Protein AF-A0A661PH24-F1 (afdb_monomer)

Radius of gyration: 21.45 Å; Cα contacts (8 Å, |Δi|>4): 476; chains: 1; bounding box: 57×46×60 Å

Secondary structure (DSSP, 8-state):
-EEEEEE---HHHHHHHHHHHHHHH-SS-GGGEEEEEEEEEEEGGGTEEEEEEEEEEHHHHHHHHHHHHHTT------B-HHHHHHHHHHHHSPPPSS-EEEEEE-SS-EEEEEE-TT----EEEEEE--HHHHHHHHHHHH---HHHHHHHHHHTT--TT--STT--S----SS--HHHHHHHHHHHHHHHHHHHHHHHHHHHHHSSPP-EEEEESGGGG-HHHHHHHHHHTTT-EEEPP----TT--PPTT--HHHHHHHHHHHHHHHHHHS--SSBP--TTS----HHHHHHHHH--

Structure (mmCIF, N/CA/C/O backbone):
data_AF-A0A661PH24-F1
#
_entry.id   AF-A0A661PH24-F1
#
loop_
_atom_site.group_PDB
_atom_site.id
_atom_site.type_symbol
_atom_site.label_atom_id
_atom_site.label_alt_id
_atom_site.label_comp_id
_atom_site.label_asym_id
_atom_site.label_entity_id
_atom_site.label_seq_id
_atom_site.pdbx_PDB_ins_code
_atom_site.Cartn_x
_atom_site.Cartn_y
_atom_site.Cartn_z
_atom_site.occupancy
_atom_site.B_iso_or_equiv
_atom_site.auth_seq_id
_atom_site.auth_comp_id
_atom_site.auth_asym_id
_atom_site.auth_atom_id
_atom_site.pdbx_PDB_model_num
ATOM 1 N N . MET A 1 1 ? -13.931 5.621 2.037 1.00 79.94 1 MET A N 1
ATOM 2 C CA . MET A 1 1 ? -13.600 5.608 3.476 1.00 79.94 1 MET A CA 1
ATOM 3 C C . MET A 1 1 ? -14.134 6.900 4.053 1.00 79.94 1 MET A C 1
ATOM 5 O O . MET A 1 1 ? -14.044 7.904 3.358 1.00 79.94 1 MET A O 1
ATOM 9 N N .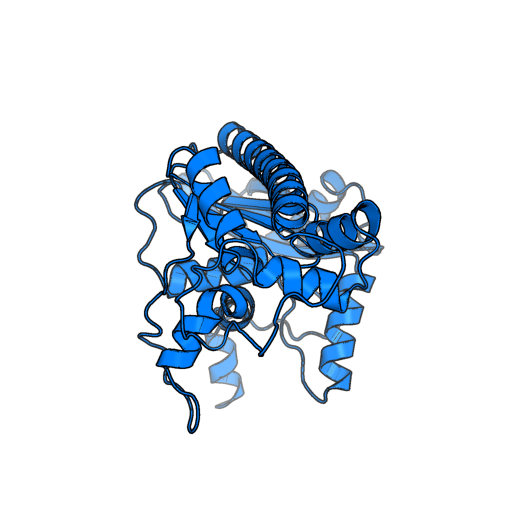 ALA A 1 2 ? -14.694 6.860 5.256 1.00 84.19 2 ALA A N 1
ATOM 10 C CA . ALA A 1 2 ? -15.117 8.037 6.006 1.00 84.19 2 ALA A CA 1
ATOM 11 C C . ALA A 1 2 ? -14.559 7.962 7.434 1.00 84.19 2 ALA A C 1
ATOM 13 O O . ALA A 1 2 ? -14.449 6.868 7.990 1.00 84.19 2 ALA A O 1
ATOM 14 N N . TRP A 1 3 ? -14.202 9.115 7.994 1.00 86.00 3 TRP A N 1
ATOM 15 C CA . TRP A 1 3 ? -13.849 9.278 9.402 1.00 86.00 3 TRP A CA 1
ATOM 16 C C . TRP A 1 3 ? -15.031 9.929 10.100 1.00 86.00 3 TRP A C 1
ATOM 18 O O . TRP A 1 3 ? -15.487 10.982 9.664 1.00 86.00 3 TRP A O 1
ATOM 28 N N . LEU A 1 4 ? -15.546 9.270 11.131 1.00 89.69 4 LEU A N 1
ATOM 29 C CA . LEU A 1 4 ? -16.768 9.660 11.816 1.00 89.69 4 LEU A CA 1
ATOM 30 C C . LEU A 1 4 ? -16.461 9.841 13.297 1.00 89.69 4 LEU A C 1
ATOM 32 O O . LEU A 1 4 ? -15.873 8.952 13.913 1.00 89.69 4 LEU A O 1
ATOM 36 N N . THR A 1 5 ? -16.900 10.956 13.868 1.00 90.94 5 THR A N 1
ATOM 37 C CA . THR A 1 5 ? -16.971 11.131 15.319 1.00 90.94 5 THR A CA 1
ATOM 38 C C . THR A 1 5 ? -18.432 10.971 15.712 1.00 90.94 5 THR A C 1
ATOM 40 O O . THR A 1 5 ? -19.273 11.776 15.320 1.00 90.94 5 THR A O 1
ATOM 43 N N . VAL A 1 6 ? -18.736 9.904 16.446 1.00 92.06 6 VAL A N 1
ATOM 44 C CA . VAL A 1 6 ? -20.098 9.551 16.873 1.00 92.06 6 VAL A CA 1
ATOM 45 C C . VAL A 1 6 ? -20.176 9.536 18.404 1.00 92.06 6 VAL A C 1
ATOM 47 O O . VAL A 1 6 ? -19.133 9.447 19.060 1.00 92.06 6 VAL A O 1
ATOM 50 N N . PRO A 1 7 ? -21.375 9.631 19.010 1.00 93.50 7 PRO A N 1
ATOM 51 C CA . PRO A 1 7 ? -21.523 9.461 20.453 1.00 93.50 7 PRO A CA 1
ATOM 52 C C . PRO A 1 7 ? -20.952 8.123 20.931 1.00 93.50 7 PRO A C 1
ATOM 54 O O . PRO A 1 7 ? -20.970 7.131 20.201 1.00 93.50 7 PRO A O 1
ATOM 57 N N . GLU A 1 8 ? -20.448 8.075 22.161 1.00 92.69 8 GLU A N 1
ATOM 58 C CA . GLU A 1 8 ? -19.988 6.818 22.738 1.00 92.69 8 GLU A CA 1
ATOM 59 C C . GLU A 1 8 ? -21.161 5.847 22.919 1.00 92.69 8 GLU A C 1
ATOM 61 O O . GLU A 1 8 ? -22.171 6.171 23.541 1.00 92.69 8 GLU A O 1
ATOM 66 N N . MET A 1 9 ? -21.005 4.639 22.378 1.00 92.12 9 MET A N 1
ATOM 67 C CA . MET A 1 9 ? -22.028 3.598 22.414 1.00 92.12 9 MET A CA 1
ATOM 68 C C . MET A 1 9 ? -21.417 2.194 22.512 1.00 92.12 9 MET A C 1
ATOM 70 O O . MET A 1 9 ? -20.192 1.990 22.404 1.00 92.12 9 MET A O 1
ATOM 74 N N . THR A 1 10 ? -22.275 1.205 22.756 1.00 89.94 10 THR A N 1
ATOM 75 C CA . THR A 1 10 ? -21.898 -0.212 22.745 1.00 89.94 10 THR A CA 1
ATOM 76 C C . THR A 1 10 ? -21.585 -0.688 21.323 1.00 89.94 10 THR A C 1
ATOM 78 O O . THR A 1 10 ? -21.952 -0.058 20.335 1.00 89.94 10 THR A O 1
ATOM 81 N N . GLU A 1 11 ? -20.902 -1.829 21.185 1.00 85.00 11 GLU A N 1
ATOM 82 C CA . GLU A 1 11 ? -20.601 -2.391 19.856 1.00 85.00 11 GLU A CA 1
ATOM 83 C C . GLU A 1 11 ? -21.860 -2.730 19.044 1.00 85.00 11 GLU A C 1
ATOM 85 O O . GLU A 1 11 ? -21.833 -2.637 17.818 1.00 85.00 11 GLU A O 1
ATOM 90 N N . VAL A 1 12 ? -22.946 -3.127 19.719 1.00 86.25 12 VAL A N 1
ATOM 91 C CA . VAL A 1 12 ? -24.218 -3.490 19.076 1.00 86.25 12 VAL A CA 1
ATOM 92 C C . VAL A 1 12 ? -24.895 -2.248 18.507 1.00 86.25 12 VAL A C 1
ATOM 94 O O . VAL A 1 12 ? -25.234 -2.234 17.328 1.00 86.25 12 VAL A O 1
ATOM 97 N N . GLU A 1 13 ? -25.010 -1.193 19.314 1.00 89.62 13 GLU A N 1
ATOM 98 C CA . GLU A 1 13 ? -25.565 0.098 18.886 1.00 89.62 13 GLU A CA 1
ATOM 99 C C . GLU A 1 13 ? -24.732 0.704 17.753 1.00 89.62 13 GLU A C 1
ATOM 101 O O . GLU A 1 13 ? -25.275 1.175 16.755 1.00 89.62 13 GLU A O 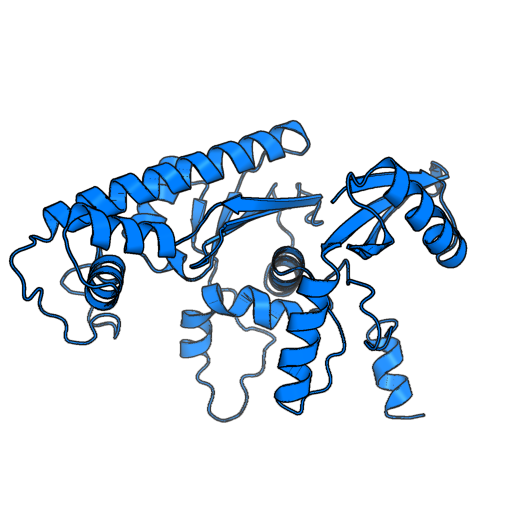1
ATOM 106 N N . LEU A 1 14 ? -23.401 0.603 17.847 1.00 89.19 14 LEU A N 1
ATOM 107 C CA . LEU A 1 14 ? -22.511 1.090 16.799 1.00 89.19 14 LEU A CA 1
ATOM 108 C C . LEU A 1 14 ? -22.735 0.369 15.470 1.00 89.19 14 LEU A C 1
ATOM 110 O O . LEU A 1 14 ? -22.727 1.009 14.424 1.00 89.19 14 LEU A O 1
ATOM 114 N N . ALA A 1 15 ? -22.938 -0.949 15.483 1.00 85.69 15 ALA A N 1
ATOM 115 C CA . ALA A 1 15 ? -23.176 -1.708 14.257 1.00 85.69 15 ALA A CA 1
ATOM 116 C C . ALA A 1 15 ? -24.466 -1.270 13.535 1.00 85.69 15 ALA A C 1
ATOM 118 O O . ALA A 1 15 ? -24.541 -1.325 12.304 1.00 85.69 15 ALA A O 1
ATOM 119 N N . GLU A 1 16 ? -25.480 -0.834 14.283 1.00 85.75 16 GLU A N 1
ATOM 120 C CA . GLU A 1 16 ? -26.713 -0.271 13.728 1.00 85.75 16 GLU A CA 1
ATOM 121 C C . GLU A 1 16 ? -26.487 1.149 13.204 1.00 85.75 16 GLU A C 1
ATOM 123 O O . GLU A 1 16 ? -26.805 1.425 12.044 1.00 85.75 16 GLU A O 1
ATOM 128 N N . GLN A 1 17 ? -25.845 2.009 14.002 1.00 88.81 17 GLN A N 1
ATOM 129 C CA . GLN A 1 17 ? -25.549 3.392 13.626 1.00 88.81 17 GLN A CA 1
ATOM 130 C C . GLN A 1 17 ? -24.660 3.474 12.382 1.00 88.81 17 GLN A C 1
ATOM 132 O O . GLN A 1 17 ? -24.903 4.286 11.494 1.00 88.81 17 GLN A O 1
ATOM 137 N N . ILE A 1 18 ? -23.656 2.602 12.265 1.00 88.19 18 ILE A N 1
ATOM 138 C CA . ILE A 1 18 ? -22.712 2.617 11.142 1.00 88.19 18 ILE A CA 1
ATOM 139 C C . ILE A 1 18 ? -23.403 2.383 9.804 1.00 88.19 18 ILE A C 1
ATOM 141 O O . ILE A 1 18 ? -22.983 2.966 8.807 1.00 88.19 18 ILE A O 1
ATOM 145 N N . ARG A 1 19 ? -24.464 1.568 9.753 1.00 84.69 19 ARG A N 1
ATOM 146 C CA . ARG A 1 19 ? -25.239 1.409 8.515 1.00 84.69 19 ARG A CA 1
ATOM 147 C C . ARG A 1 19 ? -25.886 2.724 8.105 1.00 84.69 19 ARG A C 1
ATOM 149 O O . ARG A 1 19 ? -25.771 3.098 6.945 1.00 84.69 19 ARG A O 1
ATOM 156 N N . TRP A 1 20 ? -26.493 3.432 9.050 1.00 87.00 20 TRP A N 1
ATOM 157 C CA . TRP A 1 20 ? -27.111 4.725 8.782 1.00 87.00 20 TRP A CA 1
ATOM 158 C C . TRP A 1 20 ? -26.074 5.777 8.358 1.00 87.00 20 TRP A C 1
ATOM 160 O O . TRP A 1 20 ? -26.237 6.424 7.326 1.00 87.00 20 TRP A O 1
ATOM 170 N N . GLU A 1 21 ? -24.950 5.876 9.077 1.00 88.62 21 GLU A N 1
ATOM 171 C CA . GLU A 1 21 ? -23.847 6.776 8.714 1.00 88.62 21 GLU A CA 1
ATOM 172 C C . GLU A 1 21 ? -23.278 6.455 7.327 1.00 88.62 21 GLU A C 1
ATOM 174 O O . GLU A 1 21 ? -22.940 7.355 6.555 1.00 88.62 21 GLU A O 1
ATOM 179 N N . ALA A 1 22 ? -23.192 5.168 6.980 1.00 86.44 22 ALA A N 1
ATOM 180 C CA . ALA A 1 22 ? -22.732 4.727 5.674 1.00 86.44 22 ALA A CA 1
ATOM 181 C C . ALA A 1 22 ? -23.658 5.205 4.544 1.00 86.44 22 ALA A C 1
ATOM 183 O O . ALA A 1 22 ? -23.143 5.606 3.505 1.00 86.44 22 ALA A O 1
ATOM 184 N N . GLU A 1 23 ? -24.982 5.219 4.732 1.00 85.88 23 GLU A N 1
ATOM 185 C CA . GLU A 1 23 ? -25.931 5.748 3.732 1.00 85.88 23 GLU A CA 1
ATOM 186 C C . GLU A 1 23 ? -25.737 7.245 3.481 1.00 85.88 23 GLU A C 1
ATOM 188 O O . GLU A 1 23 ? -25.884 7.701 2.350 1.00 85.88 23 GLU A O 1
ATOM 193 N N . GLN A 1 24 ? -25.384 8.008 4.519 1.00 85.56 24 GLN A N 1
ATOM 194 C CA . GLN A 1 24 ? -25.174 9.454 4.401 1.00 85.56 24 GLN A CA 1
ATOM 195 C C . GLN A 1 24 ? -23.831 9.805 3.744 1.00 85.56 24 GLN A C 1
ATOM 197 O O . GLN A 1 24 ? -23.720 10.818 3.056 1.00 85.56 24 GLN A O 1
ATOM 202 N N . HIS A 1 25 ? -22.801 8.978 3.952 1.00 82.44 25 HIS A N 1
ATOM 203 C CA . HIS A 1 25 ? -21.427 9.289 3.539 1.00 82.44 25 HIS A CA 1
ATOM 204 C C . HIS A 1 25 ? -20.962 8.556 2.275 1.00 82.44 25 HIS A C 1
ATOM 206 O O . HIS A 1 25 ? -19.977 8.966 1.655 1.00 82.44 25 HIS A O 1
ATOM 212 N N . LEU A 1 26 ? -21.607 7.452 1.889 1.00 79.00 26 LEU A N 1
ATOM 213 C CA . LEU A 1 26 ? -21.224 6.684 0.707 1.00 79.00 26 LEU A CA 1
ATOM 214 C C . LEU A 1 26 ? -22.114 7.047 -0.478 1.00 79.00 26 LEU A C 1
ATOM 216 O O . LEU A 1 26 ? -23.324 6.879 -0.447 1.00 79.00 26 LEU A O 1
ATOM 220 N N . ALA A 1 27 ? -21.487 7.452 -1.582 1.00 73.75 27 ALA A N 1
ATOM 221 C CA . ALA A 1 27 ? -22.184 7.757 -2.833 1.00 73.75 27 ALA A CA 1
ATOM 222 C C . ALA A 1 27 ? -22.804 6.523 -3.531 1.00 73.75 27 ALA A C 1
ATOM 224 O O . ALA A 1 27 ? -23.501 6.669 -4.532 1.00 73.75 27 ALA A O 1
ATOM 225 N N . HIS A 1 28 ? -22.513 5.309 -3.052 1.00 70.12 28 HIS A N 1
ATOM 226 C CA . HIS A 1 28 ? -22.953 4.047 -3.650 1.00 70.12 28 HIS A CA 1
ATOM 227 C C . HIS A 1 28 ? -24.056 3.393 -2.819 1.00 70.12 28 HIS A C 1
ATOM 229 O O . HIS A 1 28 ? -24.058 3.502 -1.595 1.00 70.12 28 HIS A O 1
ATOM 235 N N . ASP A 1 29 ? -24.931 2.636 -3.484 1.00 81.69 29 ASP A N 1
ATOM 236 C CA . ASP A 1 29 ? -25.937 1.810 -2.816 1.00 81.69 29 ASP A CA 1
ATOM 237 C C . ASP A 1 29 ? -25.254 0.850 -1.823 1.00 81.69 29 ASP A C 1
ATOM 239 O O . ASP A 1 29 ? -24.342 0.095 -2.183 1.00 81.69 29 ASP A O 1
ATOM 243 N N . LEU A 1 30 ? -25.712 0.834 -0.567 1.00 82.44 30 LEU A N 1
ATOM 244 C CA . LEU A 1 30 ? -25.227 -0.110 0.441 1.00 82.44 30 LEU A CA 1
ATOM 245 C C . LEU A 1 30 ? -25.381 -1.573 -0.000 1.00 82.44 30 LEU A C 1
ATOM 247 O O . LEU A 1 30 ? -24.631 -2.453 0.432 1.00 82.44 30 LEU A O 1
ATOM 251 N N . ARG A 1 31 ? -26.317 -1.854 -0.911 1.00 84.06 31 ARG A N 1
ATOM 252 C CA . ARG A 1 31 ? -26.499 -3.172 -1.521 1.00 84.06 31 ARG A CA 1
ATOM 253 C C . ARG A 1 31 ? -25.402 -3.540 -2.514 1.00 84.06 31 ARG A C 1
ATOM 255 O O . ARG A 1 31 ? -25.253 -4.727 -2.773 1.00 84.06 31 ARG A O 1
ATOM 262 N N . SER A 1 32 ? -24.628 -2.605 -3.057 1.00 87.12 32 SER A N 1
ATOM 263 C CA . SER A 1 32 ? -23.518 -2.917 -3.971 1.00 87.12 32 SER A CA 1
ATOM 264 C C . SER A 1 32 ? -22.159 -2.973 -3.274 1.00 87.12 32 SER A C 1
ATOM 266 O O . SER A 1 32 ? -21.150 -3.286 -3.909 1.00 87.12 32 SER A O 1
ATOM 268 N N . VAL A 1 33 ? -22.106 -2.698 -1.968 1.00 89.75 33 VAL A N 1
ATOM 269 C CA . VAL A 1 33 ? -20.857 -2.666 -1.202 1.00 89.75 33 VAL A CA 1
ATOM 270 C C . VAL A 1 33 ? -20.853 -3.666 -0.047 1.00 89.75 33 VAL A C 1
ATOM 272 O O . VAL A 1 33 ? -21.881 -4.184 0.401 1.00 89.75 33 VAL A O 1
ATOM 275 N N . THR A 1 34 ? -19.645 -3.961 0.408 1.00 89.69 34 THR A N 1
ATOM 276 C CA . THR A 1 34 ? -19.340 -4.589 1.683 1.00 89.69 34 THR A CA 1
ATOM 277 C C . THR A 1 34 ? -18.703 -3.538 2.581 1.00 89.69 34 THR A C 1
ATOM 279 O O . THR A 1 34 ? -17.735 -2.884 2.180 1.00 89.69 34 THR A O 1
ATOM 282 N N . LEU A 1 35 ? -19.241 -3.398 3.791 1.00 89.81 35 LEU A N 1
ATOM 283 C CA . LEU A 1 35 ? -18.753 -2.462 4.794 1.00 89.81 35 LEU A CA 1
ATOM 284 C C . LEU A 1 35 ? -17.754 -3.135 5.736 1.00 89.81 35 LEU A C 1
ATOM 286 O O . LEU A 1 35 ? -17.775 -4.345 5.943 1.00 89.81 35 LEU A O 1
ATOM 290 N N . GLY A 1 36 ? -16.879 -2.332 6.314 1.00 89.19 36 GLY A N 1
ATOM 291 C CA . GLY A 1 36 ? -16.055 -2.687 7.458 1.00 89.19 36 GLY A CA 1
ATOM 292 C C . GLY A 1 36 ? -15.773 -1.426 8.253 1.00 89.19 36 GLY A C 1
ATOM 293 O O . GLY A 1 36 ? -15.603 -0.358 7.667 1.00 89.19 36 GLY A O 1
ATOM 294 N N . TYR A 1 37 ? -15.726 -1.527 9.575 1.00 90.19 37 TYR A N 1
ATOM 295 C CA . TYR A 1 37 ? -15.447 -0.380 10.431 1.00 90.19 37 TYR A CA 1
ATOM 296 C C . TYR A 1 37 ? -14.495 -0.746 11.565 1.00 90.19 37 TYR A C 1
ATOM 298 O O . TYR A 1 37 ? -14.285 -1.922 11.881 1.00 90.19 37 TYR A O 1
ATOM 306 N N . HIS A 1 38 ? -13.860 0.269 12.139 1.00 89.25 38 HIS A N 1
ATOM 307 C CA . HIS A 1 38 ? -12.989 0.113 13.294 1.00 89.25 38 HIS A CA 1
ATOM 308 C C . HIS A 1 38 ? -13.049 1.351 14.180 1.00 89.25 38 HIS A C 1
ATOM 310 O O . HIS A 1 38 ? -12.973 2.474 13.687 1.00 89.25 38 HIS A O 1
ATOM 316 N N . VAL A 1 39 ? -13.174 1.126 15.485 1.00 88.81 39 VAL A N 1
ATOM 317 C CA . VAL A 1 39 ? -13.083 2.178 16.497 1.00 88.81 39 VAL A CA 1
ATOM 318 C C . VAL A 1 39 ? -11.619 2.550 16.662 1.00 88.81 39 VAL A C 1
ATOM 320 O O . VAL A 1 39 ? -10.829 1.719 17.100 1.00 88.81 39 VAL A O 1
ATOM 323 N N . VAL A 1 40 ? -11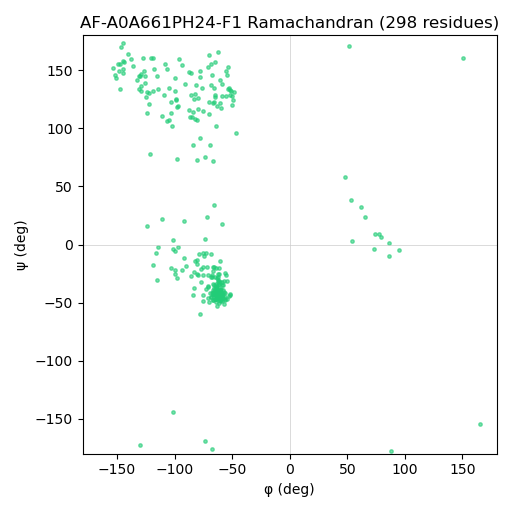.272 3.782 16.303 1.00 86.38 40 VAL A N 1
ATOM 324 C CA . VAL A 1 40 ? -9.899 4.292 16.377 1.00 86.38 40 VAL A CA 1
ATOM 325 C C . VAL A 1 40 ? -9.599 4.807 17.781 1.00 86.38 40 VAL A C 1
ATOM 327 O O . VAL A 1 40 ? -8.544 4.510 18.333 1.00 86.38 40 VAL A O 1
ATOM 330 N N . ALA A 1 41 ? -10.540 5.540 18.379 1.00 85.81 41 ALA A N 1
ATOM 331 C CA . ALA A 1 41 ? -10.400 6.084 19.724 1.00 85.81 41 ALA A CA 1
ATOM 332 C C . ALA A 1 41 ? -11.757 6.168 20.431 1.00 85.81 41 ALA A C 1
ATOM 334 O O . ALA A 1 41 ? -12.789 6.389 19.800 1.00 85.81 41 ALA A O 1
ATOM 335 N N . ARG A 1 42 ? -11.750 6.025 21.759 1.00 88.94 42 ARG A N 1
ATOM 336 C CA . ARG A 1 42 ? -12.887 6.354 22.629 1.00 88.94 42 ARG A CA 1
ATOM 337 C C . ARG A 1 42 ? -12.487 7.525 23.518 1.00 88.94 42 ARG A C 1
ATOM 339 O O . ARG A 1 42 ? -11.402 7.500 24.098 1.00 88.94 42 ARG A O 1
ATOM 346 N N . ARG A 1 43 ? -13.362 8.521 23.643 1.00 90.94 43 ARG A N 1
ATOM 347 C CA . ARG A 1 43 ? -13.215 9.689 24.521 1.00 90.94 43 ARG A CA 1
ATOM 348 C C . ARG A 1 43 ? -14.399 9.746 25.497 1.00 90.94 43 ARG A C 1
ATOM 350 O O . ARG A 1 43 ? -15.302 10.561 25.307 1.00 90.94 43 ARG A O 1
ATOM 357 N N . PRO A 1 44 ? -14.404 8.923 26.566 1.00 87.38 44 PRO A N 1
ATOM 358 C CA . PRO A 1 44 ? -15.545 8.858 27.482 1.00 87.38 44 PRO A CA 1
ATOM 359 C C . PRO A 1 44 ? -15.837 10.162 28.218 1.00 87.38 44 PRO A C 1
ATOM 361 O O . PRO A 1 44 ? -16.989 10.473 28.495 1.00 87.38 44 PRO A O 1
ATOM 364 N N . ALA A 1 45 ? -14.803 10.965 28.485 1.00 89.88 45 ALA A N 1
ATOM 365 C CA . ALA A 1 45 ? -14.960 12.283 29.099 1.00 89.88 45 ALA A CA 1
ATOM 366 C C . ALA A 1 45 ? -15.783 13.257 28.233 1.00 89.88 45 ALA A C 1
ATOM 368 O O . ALA A 1 45 ? -16.441 14.144 28.765 1.00 89.88 45 ALA A O 1
ATOM 369 N N . GLU A 1 46 ? -15.760 13.075 26.912 1.00 90.38 46 GLU A N 1
ATOM 370 C CA . GLU A 1 46 ? -16.519 13.869 25.940 1.00 90.38 46 GLU A CA 1
ATOM 371 C C . GLU A 1 46 ? -17.802 13.152 25.489 1.00 90.38 46 GLU A C 1
ATOM 373 O O . GLU A 1 46 ? -18.592 13.719 24.737 1.00 90.38 46 GLU A O 1
ATOM 378 N N . GLY A 1 47 ? -18.012 11.902 25.922 1.00 92.50 47 GLY A N 1
ATOM 379 C CA . GLY A 1 47 ? -19.100 11.047 25.451 1.00 92.50 47 GLY A CA 1
ATOM 380 C C . GLY A 1 47 ? -19.019 10.747 23.952 1.00 92.50 47 GLY A C 1
ATOM 381 O O . GLY A 1 47 ? -20.056 10.627 23.303 1.00 92.50 47 GLY A O 1
ATOM 382 N N . GLN A 1 48 ? -17.809 10.668 23.388 1.00 93.88 48 GLN A N 1
ATOM 383 C CA . GLN A 1 48 ? -17.577 10.499 21.949 1.00 93.88 48 GLN A CA 1
ATOM 384 C C . GLN A 1 48 ? -16.650 9.324 21.634 1.00 93.88 48 GLN A C 1
ATOM 386 O O . GLN A 1 48 ? -15.856 8.874 22.461 1.00 93.88 48 GLN A O 1
ATOM 391 N N . MET A 1 49 ? -16.702 8.861 20.390 1.00 92.88 49 MET A N 1
ATOM 392 C CA . MET A 1 49 ? -15.751 7.912 19.829 1.00 92.88 49 MET A CA 1
ATOM 393 C C . MET A 1 49 ? -15.490 8.192 18.348 1.00 92.88 49 MET A C 1
ATOM 395 O O . MET A 1 49 ? -16.385 8.608 17.615 1.00 92.88 49 MET A O 1
ATOM 399 N N . ASP A 1 50 ? -14.264 7.917 17.909 1.00 90.00 50 ASP A N 1
ATOM 400 C CA . ASP A 1 50 ? -13.861 8.044 16.513 1.00 90.00 50 ASP A CA 1
ATOM 401 C C . ASP A 1 50 ? -13.874 6.679 15.837 1.00 90.00 50 ASP A C 1
ATOM 403 O O . ASP A 1 50 ? -13.327 5.694 16.348 1.00 90.00 50 ASP A O 1
ATOM 407 N N . VAL A 1 51 ? -14.480 6.625 14.657 1.00 89.50 51 VAL A N 1
ATOM 408 C CA . VAL A 1 51 ? -14.662 5.408 13.878 1.00 89.50 51 VAL A CA 1
ATOM 409 C C . VAL A 1 51 ? -14.228 5.656 12.446 1.00 89.50 51 VAL A C 1
ATOM 411 O O . VAL A 1 51 ? -14.611 6.642 11.819 1.00 89.50 51 VAL A O 1
ATOM 414 N N . VAL A 1 52 ? -13.453 4.720 11.905 1.00 88.75 52 VAL A N 1
ATOM 415 C CA . VAL A 1 52 ? -13.154 4.687 10.478 1.00 88.75 52 VAL A CA 1
ATOM 416 C C . VAL A 1 52 ? -14.066 3.685 9.787 1.00 88.75 52 VAL A C 1
ATOM 418 O O . VAL A 1 52 ? -14.126 2.514 10.164 1.00 88.75 52 VAL A O 1
ATOM 421 N N . LEU A 1 53 ? -14.772 4.156 8.764 1.00 88.94 53 LEU A N 1
ATOM 422 C CA . LEU A 1 53 ? -15.658 3.370 7.917 1.00 88.94 53 LEU A CA 1
ATOM 423 C C . LEU A 1 53 ? -15.003 3.114 6.559 1.00 88.94 53 LEU A C 1
ATOM 425 O O . LEU A 1 53 ? -14.480 4.017 5.900 1.00 88.94 53 LEU A O 1
ATOM 429 N N . VAL A 1 54 ? -15.092 1.874 6.095 1.00 89.06 54 VAL A N 1
ATOM 430 C CA . VAL A 1 54 ? -14.612 1.419 4.794 1.00 89.06 54 VAL A CA 1
ATOM 431 C C . VAL A 1 54 ? -15.738 0.737 4.047 1.00 89.06 54 VAL A C 1
ATOM 433 O O . VAL A 1 54 ? -16.471 -0.068 4.608 1.00 89.06 54 VAL A O 1
ATOM 436 N N . ALA A 1 55 ? -15.815 1.022 2.752 1.00 88.94 55 ALA A N 1
ATOM 437 C CA . ALA A 1 55 ? -16.696 0.341 1.826 1.00 88.94 55 ALA A CA 1
ATOM 438 C C . ALA A 1 55 ? -15.891 -0.123 0.616 1.00 88.94 55 ALA A C 1
ATOM 440 O O . ALA A 1 55 ? -15.055 0.622 0.096 1.00 88.94 55 ALA A O 1
ATOM 441 N N . VAL A 1 56 ? -16.139 -1.353 0.181 1.00 89.38 56 VAL A N 1
ATOM 442 C CA . VAL A 1 56 ? -15.565 -1.938 -1.035 1.00 89.38 56 VAL A CA 1
ATOM 443 C C . VAL A 1 56 ? -16.693 -2.554 -1.846 1.00 89.38 56 VAL A C 1
ATOM 445 O O . VAL A 1 56 ? -17.631 -3.093 -1.271 1.00 89.38 56 VAL A O 1
ATOM 448 N N . GLU A 1 57 ? -16.607 -2.496 -3.172 1.00 91.12 57 GLU A N 1
ATOM 449 C CA . GLU A 1 57 ? -17.538 -3.197 -4.062 1.00 91.12 57 GLU A CA 1
ATOM 450 C C . GLU A 1 57 ? -17.681 -4.668 -3.659 1.00 91.12 57 GLU A C 1
ATOM 452 O O . GLU A 1 57 ? -16.689 -5.399 -3.526 1.00 91.12 57 GLU A O 1
ATOM 457 N N . ARG A 1 58 ? -18.927 -5.106 -3.475 1.00 91.19 58 ARG A N 1
ATOM 458 C CA . ARG A 1 58 ? -19.245 -6.449 -2.986 1.00 91.19 58 ARG A CA 1
ATOM 459 C C . ARG A 1 58 ? -18.654 -7.529 -3.886 1.00 91.19 58 ARG A C 1
ATOM 461 O O . ARG A 1 58 ? -18.004 -8.449 -3.392 1.00 91.19 58 ARG A O 1
ATOM 468 N N . ASP A 1 59 ? -18.810 -7.376 -5.197 1.00 92.19 59 ASP A N 1
ATOM 469 C CA . ASP A 1 59 ? -18.321 -8.343 -6.182 1.00 92.19 59 ASP A CA 1
ATOM 470 C C . ASP A 1 59 ? -16.797 -8.448 -6.153 1.00 92.19 59 ASP A C 1
ATOM 472 O O . ASP A 1 59 ? -16.231 -9.539 -6.244 1.00 92.19 59 ASP A O 1
ATOM 476 N N . ARG A 1 60 ? -16.104 -7.323 -5.946 1.00 91.06 60 ARG A N 1
ATOM 477 C CA . ARG A 1 60 ? -14.647 -7.312 -5.828 1.00 91.06 60 ARG A CA 1
ATOM 478 C C . ARG A 1 60 ? -14.184 -8.117 -4.617 1.00 91.06 60 ARG A C 1
ATOM 480 O O . ARG A 1 60 ? -13.260 -8.919 -4.758 1.00 91.06 60 ARG A O 1
ATOM 487 N N . ALA A 1 61 ? -14.810 -7.923 -3.457 1.00 91.56 61 ALA A N 1
ATOM 488 C CA . ALA A 1 61 ? -14.488 -8.683 -2.250 1.00 91.56 61 ALA A CA 1
ATOM 489 C C . ALA A 1 61 ? -14.825 -10.177 -2.415 1.00 91.56 61 ALA A C 1
ATOM 491 O O . ALA A 1 61 ? -14.001 -11.035 -2.092 1.00 91.56 61 ALA A O 1
ATOM 492 N N . ALA A 1 62 ? -15.990 -10.489 -2.992 1.00 91.88 62 ALA A N 1
ATOM 493 C CA . ALA A 1 62 ? -16.440 -11.857 -3.234 1.00 91.88 62 ALA A CA 1
ATOM 494 C C . ALA A 1 62 ? -15.482 -12.640 -4.147 1.00 91.88 62 ALA A C 1
ATOM 496 O O . ALA A 1 62 ? -15.140 -13.779 -3.833 1.00 91.88 62 ALA A O 1
ATOM 497 N N . ARG A 1 63 ? -14.969 -12.021 -5.221 1.00 93.81 63 ARG A N 1
ATOM 498 C CA . ARG A 1 63 ? -13.976 -12.655 -6.109 1.00 93.81 63 ARG A CA 1
ATOM 499 C C . ARG A 1 63 ? -12.712 -13.089 -5.370 1.00 93.81 63 ARG A C 1
ATOM 501 O O . ARG A 1 63 ? -12.216 -14.181 -5.620 1.00 93.81 63 ARG A O 1
ATOM 508 N N . TYR A 1 64 ? -12.182 -12.260 -4.467 1.00 92.12 64 TYR A N 1
ATOM 509 C CA . TYR A 1 64 ? -10.988 -12.635 -3.698 1.00 92.12 64 TYR A CA 1
ATOM 510 C C . TYR A 1 64 ? -11.260 -13.816 -2.767 1.00 92.12 64 TYR A C 1
ATOM 512 O O . TYR A 1 64 ? -10.444 -14.730 -2.682 1.00 92.12 64 TYR A O 1
ATOM 520 N N . VAL A 1 65 ? -12.415 -13.818 -2.097 1.00 92.44 65 VAL A N 1
ATOM 521 C CA . VAL A 1 65 ? -12.839 -14.935 -1.242 1.00 92.44 65 VAL A CA 1
ATOM 522 C C . VAL A 1 65 ? -12.956 -16.226 -2.053 1.00 92.44 65 VAL A C 1
ATOM 524 O O . VAL A 1 65 ? -12.500 -17.274 -1.600 1.00 92.44 65 VAL A O 1
ATOM 527 N N . GLU A 1 66 ? -13.520 -16.146 -3.255 1.00 94.31 66 GLU A N 1
ATOM 528 C CA . GLU A 1 66 ? -13.702 -17.303 -4.125 1.00 94.31 66 GLU A CA 1
ATOM 529 C C . GLU A 1 66 ? -12.371 -17.885 -4.615 1.00 94.31 66 GLU A C 1
ATOM 531 O O . GLU A 1 66 ? -12.170 -19.092 -4.520 1.00 94.31 66 GLU A O 1
ATOM 536 N N . VAL A 1 67 ? -11.412 -17.047 -5.022 1.00 95.19 67 VAL A N 1
ATOM 537 C CA . VAL A 1 67 ? -10.062 -17.508 -5.404 1.00 95.19 67 VAL A CA 1
ATOM 538 C C . VAL A 1 67 ? -9.394 -18.292 -4.268 1.00 95.19 67 VAL A C 1
ATOM 540 O O . VAL A 1 67 ? -8.791 -19.339 -4.502 1.00 95.19 67 VAL A O 1
ATOM 543 N N . VAL A 1 68 ? -9.532 -17.829 -3.020 1.00 93.56 68 VAL A N 1
ATOM 544 C CA . VAL A 1 68 ? -8.980 -18.535 -1.852 1.00 93.56 68 VAL A CA 1
ATOM 545 C C . VAL A 1 68 ? -9.684 -19.879 -1.630 1.00 93.56 68 VAL A C 1
ATOM 547 O O . VAL A 1 68 ? -9.019 -20.870 -1.330 1.00 93.56 68 VAL A O 1
ATOM 550 N N . ARG A 1 69 ? -11.010 -19.950 -1.817 1.00 93.94 69 ARG A N 1
ATOM 551 C CA . ARG A 1 69 ? -11.769 -21.210 -1.715 1.00 93.94 69 ARG A CA 1
ATOM 552 C C . ARG A 1 69 ? -11.388 -22.210 -2.802 1.00 93.94 69 ARG A C 1
ATOM 554 O O . ARG A 1 69 ? -11.207 -23.385 -2.496 1.00 93.94 69 ARG A O 1
ATOM 561 N N . GLN A 1 70 ? -11.221 -21.751 -4.040 1.00 96.19 70 GLN A N 1
ATOM 562 C CA . GLN A 1 70 ? -10.802 -22.587 -5.171 1.00 96.19 70 GLN A CA 1
ATOM 563 C C . GLN A 1 70 ? -9.404 -23.177 -4.975 1.00 96.19 70 GLN A C 1
ATOM 565 O O . GLN A 1 70 ? -9.136 -24.286 -5.427 1.00 96.19 70 GLN A O 1
ATOM 570 N N . ALA A 1 71 ? -8.537 -22.488 -4.230 1.00 96.25 71 ALA A N 1
ATOM 571 C CA . ALA A 1 71 ? -7.245 -23.017 -3.800 1.00 96.25 71 ALA A CA 1
ATOM 572 C C . ALA A 1 71 ? -7.342 -24.073 -2.672 1.00 96.25 71 ALA A C 1
ATOM 574 O O . ALA A 1 71 ? -6.318 -24.505 -2.149 1.00 96.25 71 ALA A O 1
ATOM 575 N N . GLY A 1 72 ? -8.550 -24.474 -2.257 1.00 95.88 72 GLY A N 1
ATOM 576 C CA . GLY A 1 72 ? -8.781 -25.430 -1.169 1.00 95.88 72 GLY A CA 1
ATOM 577 C C . GLY A 1 72 ? -8.608 -24.839 0.234 1.00 95.88 72 GLY A C 1
ATOM 578 O O . GLY A 1 72 ? -8.607 -25.578 1.221 1.00 95.88 72 GLY A O 1
ATOM 579 N N . LEU A 1 73 ? -8.464 -23.516 0.349 1.00 94.75 73 LEU A N 1
ATOM 580 C CA . LEU A 1 73 ? -8.259 -22.826 1.619 1.00 94.75 73 LEU A CA 1
ATOM 581 C C . LEU A 1 73 ? -9.577 -22.284 2.182 1.00 94.75 73 LEU A C 1
ATOM 583 O O . LEU A 1 73 ? -10.563 -22.068 1.477 1.00 94.75 73 LEU A O 1
ATOM 587 N N . ARG A 1 74 ? -9.589 -22.027 3.493 1.00 91.94 74 ARG A N 1
ATOM 588 C CA . ARG A 1 74 ? -10.730 -21.421 4.188 1.00 91.94 74 ARG A CA 1
ATOM 589 C C . ARG A 1 74 ? -10.442 -19.941 4.446 1.00 91.94 74 ARG A C 1
ATOM 591 O O . ARG A 1 74 ? -9.693 -19.645 5.378 1.00 91.94 74 ARG A O 1
ATOM 598 N N . PRO A 1 75 ? -11.005 -19.007 3.659 1.00 90.94 75 PRO A N 1
ATOM 599 C CA . PRO A 1 75 ? -10.820 -17.589 3.926 1.00 90.94 75 PRO A CA 1
ATOM 600 C C . PRO A 1 75 ? -11.495 -17.227 5.256 1.00 90.94 75 PRO A C 1
ATOM 602 O O . PRO A 1 75 ? -12.619 -17.647 5.531 1.00 90.94 75 PRO A O 1
ATOM 605 N N . THR A 1 76 ? -10.799 -16.457 6.093 1.00 89.00 76 THR A N 1
ATOM 606 C CA . THR A 1 76 ? -11.273 -16.084 7.439 1.00 89.00 76 THR A CA 1
ATOM 607 C C . THR A 1 76 ? -11.521 -14.590 7.595 1.00 89.00 76 THR A C 1
ATOM 609 O O . THR A 1 76 ? -12.392 -14.201 8.365 1.00 89.00 76 THR A O 1
ATOM 612 N N . ARG A 1 77 ? -10.777 -13.748 6.872 1.00 87.19 77 ARG A N 1
ATOM 613 C CA . ARG A 1 77 ? -10.887 -12.286 6.914 1.00 87.19 77 ARG A CA 1
ATOM 614 C C . ARG A 1 77 ? -10.628 -11.699 5.532 1.00 87.19 77 ARG A C 1
ATOM 616 O O . ARG A 1 77 ? -9.853 -12.250 4.755 1.00 87.19 77 ARG A O 1
ATOM 623 N N . CYS A 1 78 ? -11.248 -10.558 5.263 1.00 91.19 78 CYS A N 1
ATOM 624 C CA . CYS A 1 78 ? -10.961 -9.717 4.109 1.00 91.19 78 CYS A CA 1
ATOM 625 C C . CYS A 1 78 ? -10.641 -8.313 4.626 1.00 91.19 78 CYS A C 1
ATOM 627 O O . CYS A 1 78 ? -11.390 -7.773 5.437 1.00 91.19 78 CYS A O 1
ATOM 629 N N . VAL A 1 79 ? -9.502 -7.756 4.229 1.00 91.38 79 VAL A N 1
ATOM 630 C CA . VAL A 1 79 ? -8.957 -6.501 4.771 1.00 91.38 79 VAL A CA 1
ATOM 631 C C . VAL A 1 79 ? -8.342 -5.684 3.643 1.00 91.38 79 VAL A C 1
ATOM 633 O O . VAL A 1 79 ? -8.076 -6.214 2.562 1.00 91.38 79 VAL A O 1
ATOM 636 N N . LEU A 1 80 ? -8.106 -4.397 3.889 1.00 91.00 80 LEU A N 1
ATOM 637 C CA . LEU A 1 80 ? -7.378 -3.564 2.939 1.00 91.00 80 LEU A CA 1
ATOM 638 C C . LEU A 1 80 ? -5.878 -3.839 3.039 1.00 91.00 80 LEU A C 1
ATOM 640 O O . LEU A 1 80 ? -5.329 -4.023 4.126 1.00 91.00 80 LEU A O 1
ATOM 644 N N . ASP A 1 81 ? -5.191 -3.801 1.908 1.00 92.06 81 ASP A N 1
ATOM 645 C CA . ASP A 1 81 ? -3.744 -3.979 1.856 1.00 92.06 81 ASP A CA 1
ATOM 646 C C . ASP A 1 81 ? -2.986 -2.870 2.591 1.00 92.06 81 ASP A C 1
ATOM 648 O O . ASP A 1 81 ? -2.019 -3.168 3.282 1.00 92.06 81 ASP A O 1
ATOM 652 N N . THR A 1 82 ? -3.471 -1.625 2.540 1.00 92.62 82 THR A N 1
ATOM 653 C CA . THR A 1 82 ? -2.910 -0.507 3.318 1.00 92.62 82 THR A CA 1
ATOM 654 C C . THR A 1 82 ? -2.977 -0.773 4.819 1.00 92.62 82 THR A C 1
ATOM 656 O O . THR A 1 82 ? -2.001 -0.560 5.530 1.00 92.62 82 THR A O 1
ATOM 659 N N . THR A 1 83 ? -4.106 -1.299 5.301 1.00 91.81 83 THR A N 1
ATOM 660 C CA . THR A 1 83 ? -4.291 -1.636 6.721 1.00 91.81 83 THR A CA 1
ATOM 661 C C . THR A 1 83 ? -3.460 -2.846 7.136 1.00 91.81 83 THR A C 1
ATOM 663 O O . THR A 1 83 ? -2.919 -2.865 8.237 1.00 91.81 83 THR A O 1
ATOM 666 N N . ALA A 1 84 ? -3.300 -3.832 6.246 1.00 92.69 84 ALA A N 1
ATOM 667 C CA . ALA A 1 84 ? -2.418 -4.973 6.466 1.00 92.69 84 ALA A CA 1
ATOM 668 C C . ALA A 1 84 ? -0.961 -4.517 6.580 1.00 92.69 84 ALA A C 1
ATOM 670 O O . ALA A 1 84 ? -0.303 -4.786 7.582 1.00 92.69 84 ALA A O 1
ATOM 671 N N . LEU A 1 85 ? -0.478 -3.756 5.600 1.00 92.44 85 LEU A N 1
ATOM 672 C CA . LEU A 1 85 ? 0.876 -3.217 5.598 1.00 92.44 85 LEU A CA 1
ATOM 673 C C . LEU A 1 85 ? 1.154 -2.344 6.829 1.00 92.44 85 LEU A C 1
ATOM 675 O O . LEU A 1 85 ? 2.231 -2.440 7.414 1.00 92.44 85 LEU A O 1
ATOM 679 N N . TRP A 1 86 ? 0.178 -1.539 7.255 1.00 91.56 86 TRP A N 1
ATOM 680 C CA . TRP A 1 86 ? 0.296 -0.754 8.481 1.00 91.56 86 TRP A CA 1
ATOM 681 C C . TRP A 1 86 ? 0.373 -1.627 9.736 1.00 91.56 86 TRP A C 1
ATOM 683 O O . TRP A 1 86 ? 1.192 -1.375 10.616 1.00 91.56 86 TRP A O 1
ATOM 693 N N . ALA A 1 87 ? -0.447 -2.676 9.830 1.00 90.50 87 ALA A N 1
ATOM 694 C CA . ALA A 1 87 ? -0.383 -3.612 10.950 1.00 90.50 87 ALA A CA 1
ATOM 695 C C . ALA A 1 87 ? 0.987 -4.298 11.035 1.00 90.50 87 ALA A C 1
ATOM 697 O O . ALA A 1 87 ? 1.520 -4.448 12.131 1.00 90.50 87 ALA A O 1
ATOM 698 N N . TRP A 1 88 ? 1.587 -4.637 9.889 1.00 88.88 88 TRP A N 1
ATOM 699 C CA . TRP A 1 88 ? 2.964 -5.123 9.850 1.00 88.88 88 TRP A CA 1
ATOM 700 C C . TRP A 1 88 ? 3.963 -4.068 10.332 1.00 88.88 88 TRP A C 1
ATOM 702 O O . TRP A 1 88 ? 4.794 -4.375 11.178 1.00 88.88 88 TRP A O 1
ATOM 712 N N . TYR A 1 89 ? 3.863 -2.823 9.856 1.00 88.62 89 TYR A N 1
ATOM 713 C CA . TYR A 1 89 ? 4.727 -1.727 10.308 1.00 88.62 89 TYR A CA 1
ATOM 714 C C . TYR A 1 89 ? 4.703 -1.557 11.832 1.00 88.62 89 TYR A C 1
ATOM 716 O O . TYR A 1 89 ? 5.758 -1.491 12.450 1.00 88.62 89 TYR A O 1
ATOM 724 N N . GLN A 1 90 ? 3.515 -1.558 12.441 1.00 87.25 90 GLN A N 1
ATOM 725 C CA . GLN A 1 90 ? 3.365 -1.421 13.894 1.00 87.25 90 GLN A CA 1
ATOM 726 C C . GLN A 1 90 ? 3.957 -2.590 14.688 1.00 87.25 90 GLN A C 1
ATOM 728 O O . GLN A 1 90 ? 4.329 -2.408 15.841 1.00 87.25 90 GLN A O 1
ATOM 733 N N . GLN A 1 91 ? 4.012 -3.789 14.104 1.00 84.75 91 GLN A N 1
ATOM 734 C CA . GLN A 1 91 ? 4.632 -4.949 14.748 1.00 84.75 91 GLN A CA 1
ATOM 735 C C . GLN A 1 91 ? 6.149 -4.981 14.559 1.00 84.75 91 GLN A C 1
ATOM 737 O O . GLN A 1 91 ? 6.873 -5.391 15.458 1.00 84.75 91 GLN A O 1
ATOM 742 N N . ALA A 1 92 ? 6.621 -4.579 13.381 1.00 81.50 92 ALA A N 1
ATOM 743 C CA . ALA A 1 92 ? 8.011 -4.729 12.972 1.00 81.50 92 ALA A CA 1
ATOM 744 C C . ALA A 1 92 ? 8.897 -3.530 13.347 1.00 81.50 92 ALA A C 1
ATOM 746 O O . ALA A 1 92 ? 10.123 -3.640 13.344 1.00 81.50 92 ALA A O 1
ATOM 747 N N . ALA A 1 93 ? 8.288 -2.379 13.638 1.00 80.56 93 ALA A N 1
ATOM 748 C CA . ALA A 1 93 ? 8.962 -1.134 13.974 1.00 80.56 93 ALA A CA 1
ATOM 749 C C . ALA A 1 93 ? 8.613 -0.680 15.396 1.00 80.56 93 ALA A C 1
ATOM 751 O O . ALA A 1 93 ? 7.482 -0.881 15.843 1.00 80.56 93 ALA A O 1
ATOM 752 N N . PRO A 1 94 ? 9.519 0.044 16.075 1.00 81.00 94 PRO A N 1
ATOM 753 C CA . PRO A 1 94 ? 9.119 0.919 17.167 1.00 81.00 94 PRO A CA 1
ATOM 754 C C . PRO A 1 94 ? 8.029 1.895 16.710 1.00 81.00 94 PRO A C 1
ATOM 756 O O . PRO A 1 94 ? 7.969 2.272 15.532 1.00 81.00 94 PRO A O 1
ATOM 759 N N . ALA A 1 95 ? 7.200 2.340 17.656 1.00 81.12 95 ALA A N 1
ATOM 760 C CA . ALA A 1 95 ? 6.222 3.385 17.385 1.00 81.12 95 ALA A CA 1
ATOM 761 C C . ALA A 1 95 ? 6.923 4.606 16.754 1.00 81.12 95 ALA A C 1
ATOM 763 O O . ALA A 1 95 ? 8.007 4.992 17.202 1.00 81.12 95 ALA A O 1
ATOM 764 N N . PRO A 1 96 ? 6.355 5.195 15.689 1.00 83.19 96 PRO A N 1
ATOM 765 C CA . PRO A 1 96 ? 6.981 6.327 15.030 1.00 83.19 96 PRO A CA 1
ATOM 766 C C . PRO A 1 96 ? 7.031 7.526 15.982 1.00 83.19 96 PRO A C 1
ATOM 768 O O . PRO A 1 96 ? 6.016 7.932 16.527 1.00 83.19 96 PRO A O 1
ATOM 771 N N . GLU A 1 97 ? 8.210 8.124 16.137 1.00 86.31 97 GLU A N 1
ATOM 772 C CA . GLU A 1 97 ? 8.412 9.330 16.962 1.00 86.31 97 GLU A CA 1
ATOM 773 C C . GLU A 1 97 ? 7.970 10.625 16.258 1.00 86.31 97 GLU A C 1
ATOM 775 O O . GLU A 1 97 ? 7.983 11.699 16.851 1.00 86.31 97 GLU A O 1
ATOM 780 N N . ARG A 1 98 ? 7.628 10.535 14.968 1.00 92.38 98 ARG A N 1
ATOM 781 C CA . ARG A 1 98 ? 7.240 11.662 14.114 1.00 92.38 98 ARG A CA 1
ATOM 782 C C . ARG A 1 98 ? 6.206 11.244 13.069 1.00 92.38 98 ARG A C 1
ATOM 784 O O . ARG A 1 98 ? 6.205 10.064 12.688 1.00 92.38 98 ARG A O 1
ATOM 791 N N . PRO A 1 99 ? 5.384 12.175 12.551 1.00 94.94 99 PRO A N 1
ATOM 792 C CA . PRO A 1 99 ? 4.399 11.883 11.515 1.00 94.94 99 PRO A CA 1
ATOM 793 C C . PRO A 1 99 ? 5.018 11.131 10.335 1.00 94.94 99 PRO A C 1
ATOM 795 O O . PRO A 1 99 ? 5.971 11.587 9.692 1.00 94.94 99 PRO A O 1
ATOM 798 N N . THR A 1 100 ? 4.501 9.933 10.080 1.00 94.94 100 THR A N 1
ATOM 799 C CA . THR A 1 100 ? 5.103 8.972 9.154 1.00 94.94 100 THR A CA 1
ATOM 800 C C . THR A 1 100 ? 4.063 8.478 8.161 1.00 94.94 100 THR A C 1
ATOM 802 O O . THR A 1 100 ? 2.973 8.049 8.543 1.00 94.94 100 THR A O 1
ATOM 805 N N . ALA A 1 101 ? 4.433 8.489 6.883 1.00 95.69 101 ALA A N 1
ATOM 806 C CA . ALA A 1 101 ? 3.697 7.866 5.799 1.00 95.69 101 ALA A CA 1
ATOM 807 C C . ALA A 1 101 ? 4.416 6.616 5.277 1.00 95.69 101 ALA A C 1
ATOM 809 O O . ALA A 1 101 ? 5.636 6.488 5.349 1.00 95.69 101 ALA A O 1
ATOM 810 N N . ILE A 1 102 ? 3.643 5.711 4.691 1.00 95.50 102 ILE A N 1
ATOM 811 C CA . ILE A 1 102 ? 4.099 4.543 3.949 1.00 95.50 102 ILE A CA 1
ATOM 812 C C . ILE A 1 102 ? 3.515 4.652 2.546 1.00 95.50 102 ILE A C 1
ATOM 814 O O . ILE A 1 102 ? 2.295 4.704 2.387 1.00 95.50 102 ILE A O 1
ATOM 818 N N . ALA A 1 103 ? 4.378 4.683 1.536 1.00 96.25 103 ALA A N 1
ATOM 819 C CA . ALA A 1 103 ? 4.018 4.609 0.130 1.00 96.25 103 ALA A CA 1
ATOM 820 C C . ALA A 1 103 ? 4.352 3.209 -0.407 1.00 96.25 103 ALA A C 1
ATOM 822 O O . ALA A 1 103 ? 5.519 2.866 -0.601 1.00 96.25 103 ALA A O 1
ATOM 823 N N . ASP A 1 104 ? 3.323 2.399 -0.652 1.00 95.94 104 ASP A N 1
ATOM 824 C CA . ASP A 1 104 ? 3.452 1.089 -1.292 1.00 95.94 104 ASP A CA 1
ATOM 825 C C . ASP A 1 104 ? 3.403 1.240 -2.812 1.00 95.94 104 ASP A C 1
ATOM 827 O O . ASP A 1 104 ? 2.364 1.571 -3.391 1.00 95.94 104 ASP A O 1
ATOM 831 N N . LEU A 1 105 ? 4.552 1.025 -3.452 1.00 95.44 105 LEU A N 1
ATOM 832 C CA . LEU A 1 105 ? 4.753 1.152 -4.888 1.00 95.44 105 LEU A CA 1
ATOM 833 C C . LEU A 1 105 ? 4.669 -0.224 -5.561 1.00 95.44 105 LEU A C 1
ATOM 835 O O . LEU A 1 105 ? 5.671 -0.810 -6.000 1.00 95.44 105 LEU A O 1
ATOM 839 N N . GLY A 1 106 ? 3.447 -0.744 -5.650 1.00 93.81 106 GLY A N 1
ATOM 840 C CA . GLY A 1 106 ? 3.134 -1.980 -6.361 1.00 93.81 106 GLY A CA 1
ATOM 841 C C . GLY A 1 106 ? 3.319 -1.876 -7.881 1.00 93.81 106 GLY A C 1
ATOM 842 O O . GLY A 1 106 ? 3.759 -0.862 -8.419 1.00 93.81 106 GLY A O 1
ATOM 843 N N . ALA A 1 107 ? 2.974 -2.945 -8.604 1.00 92.88 107 ALA A N 1
ATOM 844 C CA . ALA A 1 107 ? 2.967 -2.933 -10.071 1.00 92.88 107 ALA A CA 1
ATOM 845 C C . ALA A 1 107 ? 1.716 -2.220 -10.611 1.00 92.88 107 ALA A C 1
ATOM 847 O O . ALA A 1 107 ? 1.813 -1.193 -11.277 1.00 92.88 107 ALA A O 1
ATOM 848 N N . ALA A 1 108 ? 0.531 -2.729 -10.264 1.00 92.62 108 ALA A N 1
ATOM 849 C CA . ALA A 1 108 ? -0.739 -2.211 -10.772 1.00 92.62 108 ALA A CA 1
ATOM 850 C C . ALA A 1 108 ? -1.218 -0.940 -10.054 1.00 92.62 108 ALA A C 1
ATOM 852 O O . ALA A 1 108 ? -1.954 -0.144 -10.633 1.00 92.62 108 ALA A O 1
ATOM 853 N N . LYS A 1 109 ? -0.819 -0.744 -8.793 1.00 93.75 109 LYS A N 1
ATOM 854 C CA . LYS A 1 109 ? -1.298 0.363 -7.963 1.00 93.75 109 LYS A CA 1
ATOM 855 C C . LYS A 1 109 ? -0.222 0.920 -7.047 1.00 93.75 109 LYS A C 1
ATOM 857 O O . LYS A 1 109 ? 0.711 0.210 -6.680 1.00 93.75 109 LYS A O 1
ATOM 862 N N . VAL A 1 110 ? -0.436 2.166 -6.652 1.00 94.94 110 VAL A N 1
ATOM 863 C CA . VAL A 1 110 ? 0.295 2.868 -5.602 1.00 94.94 110 VAL A CA 1
ATOM 864 C C . VAL A 1 110 ? -0.689 3.255 -4.518 1.00 94.94 110 VAL A C 1
ATOM 866 O O . VAL A 1 110 ? -1.745 3.817 -4.820 1.00 94.94 110 VAL A O 1
ATOM 869 N N . SER A 1 111 ? -0.349 2.991 -3.264 1.00 95.44 111 SER A N 1
ATOM 870 C CA . SER A 1 111 ? -1.141 3.429 -2.116 1.00 95.44 111 SER A CA 1
ATOM 871 C C . SER A 1 111 ? -0.286 4.146 -1.090 1.00 95.44 111 SER A C 1
ATOM 873 O O . SER A 1 111 ? 0.878 3.808 -0.905 1.00 95.44 111 SER A O 1
ATOM 875 N N . VAL A 1 112 ? -0.881 5.130 -0.422 1.00 95.50 112 VAL A N 1
ATOM 876 C CA . VAL A 1 112 ? -0.244 5.894 0.650 1.00 95.50 112 VAL A CA 1
ATO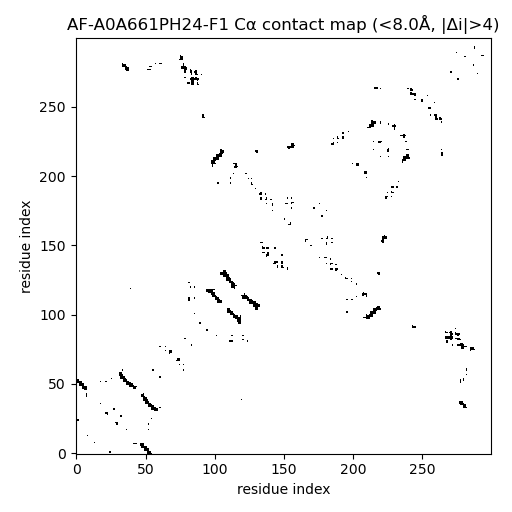M 877 C C . VAL A 1 112 ? -1.089 5.752 1.903 1.00 95.50 112 VAL A C 1
ATOM 879 O O . VAL A 1 112 ? -2.299 5.961 1.836 1.00 95.50 112 VAL A O 1
ATOM 882 N N . SER A 1 113 ? -0.464 5.413 3.024 1.00 94.31 113 SER A N 1
ATOM 883 C CA . SER A 1 113 ? -1.063 5.407 4.363 1.00 94.31 113 SER A CA 1
ATOM 884 C C . SER A 1 113 ? -0.221 6.240 5.321 1.00 94.31 113 SER A C 1
ATOM 886 O O . SER A 1 113 ? 0.996 6.230 5.182 1.00 94.31 113 SER A O 1
ATOM 888 N N . ALA A 1 114 ? -0.827 6.942 6.274 1.00 94.06 114 ALA A N 1
ATOM 889 C CA . ALA A 1 114 ? -0.116 7.844 7.176 1.00 94.06 114 ALA A CA 1
ATOM 890 C C . ALA A 1 114 ? -0.688 7.868 8.599 1.00 94.06 114 ALA A C 1
ATOM 892 O O . ALA A 1 114 ? -1.855 7.534 8.833 1.00 94.06 114 ALA A O 1
ATOM 893 N N . CYS A 1 115 ? 0.171 8.288 9.525 1.00 91.81 115 CYS A N 1
ATOM 894 C CA . CYS A 1 115 ? -0.135 8.587 10.920 1.00 91.81 115 CYS A CA 1
ATOM 895 C C . CYS A 1 115 ? 0.544 9.893 11.351 1.00 91.81 115 CYS A C 1
ATOM 897 O O . CYS A 1 115 ? 1.609 10.238 10.827 1.00 91.81 115 CYS A O 1
ATOM 899 N N . GLY A 1 116 ? -0.039 10.565 12.344 1.00 88.19 116 GLY A N 1
ATOM 900 C CA . GLY A 1 116 ? 0.637 11.582 13.149 1.00 88.19 116 GLY A CA 1
ATOM 901 C C . GLY A 1 116 ? 1.633 10.987 14.153 1.00 88.19 116 GLY A C 1
ATOM 902 O O . GLY A 1 116 ? 1.928 9.788 14.131 1.00 88.19 116 GLY A O 1
ATOM 903 N N . ALA A 1 117 ? 2.131 11.815 15.072 1.00 83.31 117 ALA A N 1
ATOM 904 C CA . ALA A 1 117 ? 3.153 11.405 16.044 1.00 83.31 117 ALA A CA 1
ATOM 905 C C . ALA A 1 117 ? 2.670 10.318 17.027 1.00 83.31 117 ALA A C 1
ATOM 907 O O . ALA A 1 117 ? 3.472 9.584 17.595 1.00 83.31 117 ALA A O 1
ATOM 908 N N . ALA A 1 118 ? 1.354 10.159 17.195 1.00 82.38 118 ALA A N 1
ATOM 909 C CA . ALA A 1 118 ? 0.762 9.095 18.010 1.00 82.38 118 ALA A CA 1
ATOM 910 C C . ALA A 1 118 ? 0.840 7.690 17.367 1.00 82.38 118 ALA A C 1
ATOM 912 O O . ALA A 1 118 ? 0.441 6.707 17.990 1.00 82.38 118 ALA A O 1
ATOM 913 N N . GLY A 1 119 ? 1.282 7.573 16.108 1.00 83.06 119 GLY A N 1
ATOM 914 C CA . GLY A 1 119 ? 1.540 6.293 15.431 1.00 83.06 119 GLY A CA 1
ATOM 915 C C . GLY A 1 119 ? 0.317 5.478 14.999 1.00 83.06 119 GLY A C 1
ATOM 916 O O . GLY A 1 119 ? 0.459 4.459 14.322 1.00 83.06 119 GLY A O 1
ATOM 917 N N . THR A 1 120 ? -0.891 5.932 15.329 1.00 83.94 120 THR A N 1
ATOM 918 C CA . THR A 1 120 ? -2.134 5.279 14.901 1.00 83.94 120 THR A CA 1
ATOM 919 C C . THR A 1 120 ? -2.416 5.594 13.433 1.00 83.94 120 THR A C 1
ATOM 921 O O . THR A 1 120 ? -2.305 6.746 13.020 1.00 83.94 120 THR A O 1
ATOM 924 N N . LEU A 1 121 ? -2.797 4.588 12.634 1.00 87.25 121 LEU A N 1
ATOM 925 C CA . LEU A 1 121 ? -3.193 4.802 11.239 1.00 87.25 121 LEU A CA 1
ATOM 926 C C . LEU A 1 121 ? -4.383 5.756 11.182 1.00 87.25 121 LEU A C 1
ATOM 928 O O . LEU A 1 121 ? -5.466 5.428 11.659 1.00 87.25 121 LEU A O 1
ATOM 932 N N . GLN A 1 122 ? -4.184 6.904 10.551 1.00 85.19 122 GLN A N 1
ATOM 933 C CA . GLN A 1 122 ? -5.172 7.975 10.494 1.00 85.19 122 GLN A CA 1
ATOM 934 C C . GLN A 1 122 ? -5.607 8.285 9.062 1.00 85.19 122 GLN A C 1
ATOM 936 O O . GLN A 1 122 ? -6.634 8.919 8.839 1.00 85.19 122 GLN A O 1
ATOM 941 N N . TYR A 1 123 ? -4.851 7.862 8.053 1.00 88.00 123 TYR A N 1
ATOM 942 C CA . TYR A 1 123 ? -5.231 8.109 6.671 1.00 88.00 123 TYR A CA 1
ATOM 943 C C . TYR A 1 123 ? -4.697 7.034 5.744 1.00 88.00 123 TYR A C 1
ATOM 945 O O . TYR A 1 123 ? -3.587 6.543 5.924 1.00 88.00 123 TYR A O 1
ATOM 953 N N . TRP A 1 124 ? -5.456 6.700 4.703 1.00 91.12 124 TRP A N 1
ATOM 954 C CA . TRP A 1 124 ? -4.919 5.988 3.553 1.00 91.12 124 TRP A CA 1
ATOM 955 C C . TRP A 1 124 ? -5.710 6.275 2.281 1.00 91.12 124 TRP A C 1
ATOM 957 O O . TRP A 1 124 ? -6.913 6.530 2.309 1.00 91.12 124 TRP A O 1
ATOM 967 N N . ARG A 1 125 ? -5.032 6.179 1.138 1.00 88.44 125 ARG A N 1
ATOM 968 C CA . ARG A 1 125 ? -5.632 6.313 -0.190 1.00 88.44 125 ARG A CA 1
ATOM 969 C C . ARG A 1 125 ? -4.893 5.477 -1.221 1.00 88.44 125 ARG A C 1
ATOM 971 O O . ARG A 1 125 ? -3.693 5.237 -1.108 1.00 88.44 125 ARG A O 1
ATOM 978 N N . VAL A 1 126 ? -5.602 5.111 -2.282 1.00 90.19 126 VAL A N 1
ATOM 979 C CA . VAL A 1 126 ? -4.968 4.682 -3.532 1.00 90.19 126 VAL A CA 1
ATOM 980 C C . VAL A 1 126 ? -4.614 5.947 -4.313 1.00 90.19 126 VAL A C 1
ATOM 982 O O . VAL A 1 126 ? -5.459 6.820 -4.508 1.00 90.19 126 VAL A O 1
ATOM 985 N N . ALA A 1 127 ? -3.347 6.085 -4.686 1.00 87.25 127 ALA A N 1
ATOM 986 C CA . ALA A 1 127 ? -2.803 7.294 -5.291 1.00 87.25 127 ALA A CA 1
ATOM 987 C C . ALA A 1 127 ? -2.733 7.211 -6.823 1.00 87.25 127 ALA A C 1
ATOM 989 O O . ALA A 1 127 ? -2.854 8.235 -7.487 1.00 87.25 127 ALA A O 1
ATOM 990 N N . GLY A 1 128 ? -2.580 6.014 -7.395 1.00 88.81 128 GLY A N 1
ATOM 991 C CA . GLY A 1 128 ? -2.512 5.848 -8.846 1.00 88.81 128 GLY A CA 1
ATOM 992 C C . GLY A 1 128 ? -1.983 4.485 -9.272 1.00 88.81 128 GLY A C 1
ATOM 993 O O . GLY A 1 128 ? -2.094 3.508 -8.529 1.00 88.81 128 GLY A O 1
ATOM 994 N N . ARG A 1 129 ? -1.411 4.435 -10.478 1.00 90.94 129 ARG A N 1
ATOM 995 C CA . ARG A 1 129 ? -0.773 3.247 -11.062 1.00 90.94 129 ARG A CA 1
ATOM 996 C C . ARG A 1 129 ? 0.698 3.176 -10.649 1.00 90.94 129 ARG A C 1
ATOM 998 O O . ARG A 1 129 ? 1.326 4.205 -10.422 1.00 90.94 129 ARG A O 1
ATOM 1005 N N . GLY A 1 130 ? 1.214 1.958 -10.512 1.00 90.88 130 GLY A N 1
ATOM 1006 C CA . GLY A 1 130 ? 2.576 1.708 -10.046 1.00 90.88 130 GLY A CA 1
ATOM 1007 C C . GLY A 1 130 ? 3.550 1.367 -11.167 1.00 90.88 130 GLY A C 1
ATOM 1008 O O . GLY A 1 130 ? 3.455 1.890 -12.275 1.00 90.88 130 GLY A O 1
ATOM 1009 N N . GLY A 1 131 ? 4.488 0.465 -10.882 1.00 93.00 131 GLY A N 1
ATOM 1010 C CA . GLY A 1 131 ? 5.581 0.103 -11.788 1.00 93.00 131 GLY A CA 1
ATOM 1011 C C . GLY A 1 131 ? 5.161 -0.492 -13.141 1.00 93.00 131 GLY A C 1
ATOM 1012 O O . GLY A 1 131 ? 6.005 -0.564 -14.035 1.00 93.00 131 GLY A O 1
ATOM 1013 N N . GLU A 1 132 ? 3.902 -0.907 -13.325 1.00 94.88 132 GLU A N 1
ATOM 1014 C CA . GLU A 1 132 ? 3.378 -1.304 -14.642 1.00 94.88 132 GLU A CA 1
ATOM 1015 C C . GLU A 1 132 ? 3.329 -0.106 -15.598 1.00 94.88 132 GLU A C 1
ATOM 1017 O O . GLU A 1 132 ? 3.702 -0.248 -16.755 1.00 94.88 132 GLU A O 1
ATOM 1022 N N . ALA A 1 133 ? 2.985 1.092 -15.111 1.00 94.19 133 ALA A N 1
ATOM 1023 C CA . ALA A 1 133 ? 2.920 2.296 -15.942 1.00 94.19 133 ALA A CA 1
ATOM 1024 C C . ALA A 1 133 ? 4.287 2.658 -16.552 1.00 94.19 133 ALA A C 1
ATOM 1026 O O . ALA A 1 133 ? 4.367 3.096 -17.695 1.00 94.19 133 ALA A O 1
ATOM 1027 N N . ILE A 1 134 ? 5.377 2.412 -15.816 1.00 94.94 134 ILE A N 1
ATOM 1028 C CA . ILE A 1 134 ? 6.746 2.588 -16.327 1.00 94.94 134 ILE A CA 1
ATOM 1029 C C . ILE A 1 134 ? 7.025 1.588 -17.459 1.00 94.94 134 ILE A C 1
ATOM 1031 O O . ILE A 1 134 ? 7.630 1.933 -18.470 1.00 94.94 134 ILE A O 1
ATOM 1035 N N . THR A 1 135 ? 6.574 0.345 -17.289 1.00 96.12 135 THR A N 1
ATOM 1036 C CA . THR A 1 135 ? 6.771 -0.742 -18.261 1.00 96.12 135 THR A CA 1
ATOM 1037 C C . THR A 1 135 ? 6.003 -0.468 -19.547 1.00 96.12 135 THR A C 1
ATOM 1039 O O . THR A 1 135 ? 6.576 -0.536 -20.627 1.00 96.12 135 THR A O 1
ATOM 1042 N N . GLU A 1 136 ? 4.732 -0.087 -19.434 1.00 95.88 136 GLU A N 1
ATOM 1043 C CA . GLU A 1 136 ? 3.898 0.290 -20.577 1.00 95.88 136 GLU A CA 1
ATOM 1044 C C . GLU A 1 136 ? 4.492 1.470 -21.344 1.00 95.88 136 GLU A C 1
ATOM 1046 O O . GLU A 1 136 ? 4.600 1.406 -22.565 1.00 95.88 136 GLU A O 1
ATOM 1051 N N . ARG A 1 137 ? 4.979 2.504 -20.646 1.00 95.75 137 ARG A N 1
ATOM 1052 C CA . ARG A 1 137 ? 5.596 3.658 -21.309 1.00 95.75 137 ARG A CA 1
ATOM 1053 C C . ARG A 1 137 ? 6.868 3.282 -22.075 1.00 95.75 137 ARG A C 1
ATOM 1055 O O . ARG A 1 137 ? 7.116 3.811 -23.156 1.00 95.75 137 ARG A O 1
ATOM 1062 N N . LEU A 1 138 ? 7.665 2.352 -21.548 1.00 95.69 138 LEU A N 1
ATOM 1063 C CA . LEU A 1 138 ? 8.820 1.799 -22.260 1.00 95.69 138 LEU A CA 1
ATOM 1064 C C . LEU A 1 138 ? 8.397 1.035 -23.523 1.00 95.69 138 LEU A C 1
ATOM 1066 O O . LEU A 1 138 ? 9.037 1.197 -24.562 1.00 95.69 138 LEU A O 1
ATOM 1070 N N . CYS A 1 139 ? 7.316 0.252 -23.466 1.00 96.25 139 CYS A N 1
ATOM 1071 C CA . CYS A 1 139 ? 6.757 -0.403 -24.649 1.00 96.25 139 CYS A CA 1
ATOM 1072 C C . CYS A 1 139 ? 6.308 0.627 -25.695 1.00 96.25 139 CYS A C 1
ATOM 1074 O O . CYS A 1 139 ? 6.705 0.544 -26.854 1.00 96.25 139 CYS A O 1
ATOM 1076 N N . GLU A 1 140 ? 5.523 1.623 -25.281 1.00 96.19 140 GLU A N 1
ATOM 1077 C CA . GLU A 1 140 ? 4.931 2.633 -26.165 1.00 96.19 140 GLU A CA 1
ATOM 1078 C C . GLU A 1 140 ? 5.983 3.523 -26.837 1.00 96.19 140 GLU A C 1
ATOM 1080 O O . GLU A 1 140 ? 5.933 3.741 -28.046 1.00 96.19 140 GLU A O 1
ATOM 1085 N N . GLN A 1 141 ? 6.954 4.033 -26.075 1.00 95.88 141 GLN A N 1
ATOM 1086 C CA . GLN A 1 141 ? 7.915 5.010 -26.594 1.00 95.88 141 GLN A CA 1
ATOM 1087 C C . GLN A 1 141 ? 9.122 4.377 -27.292 1.00 95.88 141 GLN A C 1
ATOM 1089 O O . GLN A 1 141 ? 9.757 5.014 -28.140 1.00 95.88 141 GLN A O 1
ATOM 1094 N N . LEU A 1 142 ? 9.491 3.152 -26.910 1.00 94.38 142 LEU A N 1
ATOM 1095 C CA . LEU A 1 142 ? 10.708 2.496 -27.396 1.00 94.38 142 LEU A CA 1
ATOM 1096 C C . LEU A 1 142 ? 10.415 1.256 -28.250 1.00 94.38 142 LEU A C 1
ATOM 1098 O O . LEU A 1 142 ? 11.357 0.665 -28.774 1.00 94.38 142 LEU A O 1
ATOM 1102 N N . GLY A 1 143 ? 9.142 0.881 -28.419 1.00 93.69 143 GLY A N 1
ATOM 1103 C CA . GLY A 1 143 ? 8.728 -0.275 -29.218 1.00 93.69 143 GLY A CA 1
ATOM 1104 C C . GLY A 1 143 ? 9.195 -1.611 -28.640 1.00 93.69 143 GLY A C 1
ATOM 1105 O O . GLY A 1 143 ? 9.374 -2.569 -29.387 1.00 93.69 143 GLY A O 1
ATOM 1106 N N . LEU A 1 144 ? 9.457 -1.662 -27.331 1.00 92.81 144 LEU A N 1
ATOM 1107 C CA . LEU A 1 144 ? 9.930 -2.863 -26.646 1.00 92.81 144 LEU A CA 1
ATOM 1108 C C . LEU A 1 144 ? 8.778 -3.841 -26.408 1.00 92.81 144 LEU A C 1
ATOM 1110 O O . LEU A 1 14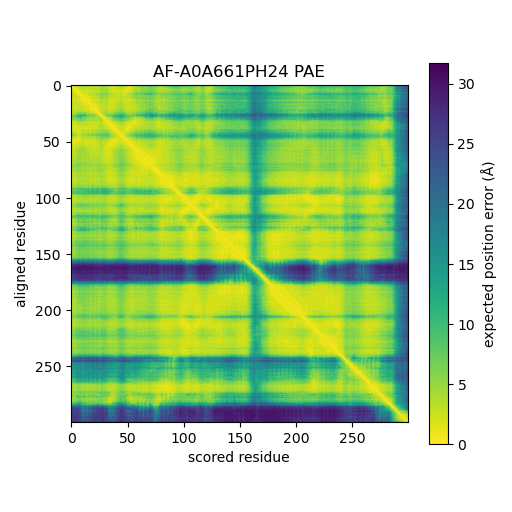4 ? 7.640 -3.433 -26.170 1.00 92.81 144 LEU A O 1
ATOM 1114 N N . SER A 1 145 ? 9.086 -5.139 -26.395 1.00 94.44 145 SER A N 1
ATOM 1115 C CA . SER A 1 145 ? 8.159 -6.115 -25.823 1.00 94.44 145 SER A CA 1
ATOM 1116 C C . SER A 1 145 ? 7.997 -5.880 -24.316 1.00 94.44 145 SER A C 1
ATOM 1118 O O . SER A 1 145 ? 8.882 -5.325 -23.661 1.00 94.44 145 SER A O 1
ATOM 1120 N N . ARG A 1 146 ? 6.879 -6.333 -23.733 1.00 95.25 146 ARG A N 1
ATOM 1121 C CA . ARG A 1 146 ? 6.619 -6.164 -22.293 1.00 95.25 146 ARG A CA 1
ATOM 1122 C C . ARG A 1 146 ? 7.719 -6.777 -21.422 1.00 95.25 146 ARG A C 1
ATOM 1124 O O . ARG A 1 146 ? 8.131 -6.164 -20.439 1.00 95.25 146 ARG A O 1
ATOM 1131 N N . ASP A 1 147 ? 8.213 -7.954 -21.797 1.00 93.31 147 ASP A N 1
ATOM 1132 C CA . ASP A 1 147 ? 9.264 -8.646 -21.048 1.00 93.31 147 ASP A CA 1
ATOM 1133 C C . ASP A 1 147 ? 10.604 -7.909 -21.145 1.00 93.31 147 ASP A C 1
ATOM 1135 O O . ASP A 1 147 ? 11.284 -7.732 -20.132 1.00 93.31 147 ASP A O 1
ATOM 1139 N N . GLU A 1 148 ? 10.968 -7.408 -22.331 1.00 91.44 148 GLU A N 1
ATOM 1140 C CA . GLU A 1 148 ? 12.161 -6.571 -22.493 1.00 91.44 148 GLU A CA 1
ATOM 1141 C C . GLU A 1 148 ? 12.034 -5.254 -21.723 1.00 91.44 148 GLU A C 1
ATOM 1143 O O . GLU A 1 148 ? 12.987 -4.841 -21.066 1.00 91.44 148 GLU A O 1
ATOM 1148 N N . ALA A 1 149 ? 10.871 -4.599 -21.760 1.00 93.81 149 ALA A N 1
ATOM 1149 C CA . ALA A 1 149 ? 10.613 -3.368 -21.021 1.00 93.81 149 ALA A CA 1
ATOM 1150 C C . ALA A 1 149 ? 10.757 -3.574 -19.505 1.00 93.81 149 ALA A C 1
ATOM 1152 O O . ALA A 1 149 ? 11.427 -2.782 -18.840 1.00 93.81 149 ALA A O 1
ATOM 1153 N N . GLU A 1 150 ? 10.202 -4.659 -18.956 1.00 93.31 150 GLU A N 1
ATOM 1154 C CA . GLU A 1 150 ? 10.336 -4.995 -17.535 1.00 93.31 150 GLU A CA 1
ATOM 1155 C C . GLU A 1 150 ? 11.804 -5.239 -17.158 1.00 93.31 150 GLU A C 1
ATOM 1157 O O . GLU A 1 150 ? 12.289 -4.702 -16.160 1.00 93.31 150 GLU A O 1
ATOM 1162 N N . GLN A 1 151 ? 12.539 -6.001 -17.973 1.00 90.50 151 GLN A N 1
ATOM 1163 C CA . GLN A 1 151 ? 13.959 -6.281 -17.745 1.00 90.50 151 GLN A CA 1
ATOM 1164 C C . GLN A 1 151 ? 14.808 -5.005 -17.805 1.00 90.50 151 GLN A C 1
ATOM 1166 O O . GLN A 1 151 ? 15.630 -4.755 -16.920 1.00 90.50 151 GLN A O 1
ATOM 1171 N N . ARG A 1 152 ? 14.579 -4.158 -18.816 1.00 90.31 152 ARG A N 1
ATOM 1172 C CA . ARG A 1 152 ? 15.256 -2.863 -18.986 1.00 90.31 152 ARG A CA 1
ATOM 1173 C C . ARG A 1 152 ? 14.954 -1.921 -17.821 1.00 90.31 152 ARG A C 1
ATOM 1175 O O . ARG A 1 152 ? 15.878 -1.308 -17.294 1.00 90.31 152 ARG A O 1
ATOM 1182 N N . LYS A 1 153 ? 13.700 -1.863 -17.360 1.00 92.56 153 LYS A N 1
ATOM 1183 C CA . LYS A 1 153 ? 13.287 -1.103 -16.170 1.00 92.56 153 LYS A CA 1
ATOM 1184 C C . LYS A 1 153 ? 14.033 -1.567 -14.919 1.00 92.56 153 LYS A C 1
ATOM 1186 O O . LYS A 1 153 ? 14.571 -0.737 -14.193 1.00 92.56 153 LYS A O 1
ATOM 1191 N N . GLN A 1 154 ? 14.090 -2.877 -14.671 1.00 89.81 154 GLN A N 1
ATOM 1192 C CA . GLN A 1 154 ? 14.765 -3.448 -13.498 1.00 89.81 154 GLN A CA 1
ATOM 1193 C C . GLN A 1 154 ? 16.285 -3.234 -13.514 1.00 89.81 154 GLN A C 1
ATOM 1195 O O . GLN A 1 154 ? 16.883 -3.019 -12.460 1.00 89.81 154 GLN A O 1
ATOM 1200 N N . ALA A 1 155 ? 16.909 -3.264 -14.695 1.00 85.25 155 ALA A N 1
ATOM 1201 C CA . ALA A 1 155 ? 18.338 -2.999 -14.862 1.00 85.25 155 ALA A CA 1
ATOM 1202 C C . ALA A 1 155 ? 18.696 -1.501 -14.762 1.00 85.25 155 ALA A C 1
ATOM 1204 O O . ALA A 1 155 ? 19.855 -1.151 -14.522 1.00 85.25 155 ALA A O 1
ATOM 1205 N N . CYS A 1 156 ? 17.716 -0.613 -14.935 1.00 84.62 156 CYS A N 1
ATOM 1206 C CA . CYS A 1 156 ? 17.917 0.826 -15.029 1.00 84.62 156 CYS A CA 1
ATOM 1207 C C . CYS A 1 156 ? 18.495 1.425 -13.728 1.00 84.62 156 CYS A C 1
ATOM 1209 O O . CYS A 1 156 ? 17.887 1.367 -12.657 1.00 84.62 156 CYS A O 1
ATOM 1211 N N . GLY A 1 157 ? 19.689 2.026 -13.817 1.00 74.50 157 GLY A N 1
ATOM 1212 C CA . GLY A 1 157 ? 20.394 2.653 -12.688 1.00 74.50 157 GLY A CA 1
ATOM 1213 C C . GLY A 1 157 ? 21.037 1.694 -11.680 1.00 74.50 157 GLY A C 1
ATOM 1214 O O . GLY A 1 157 ? 21.527 2.153 -10.641 1.00 74.50 157 GLY A O 1
ATOM 1215 N N . ALA A 1 158 ? 21.076 0.389 -11.971 1.00 70.50 158 ALA A N 1
ATOM 1216 C CA . ALA A 1 158 ? 21.908 -0.553 -11.229 1.00 70.50 158 ALA A CA 1
ATOM 1217 C C . ALA A 1 158 ? 23.405 -0.282 -11.516 1.00 70.50 158 ALA A C 1
ATOM 1219 O O . ALA A 1 158 ? 23.770 -0.051 -12.670 1.00 70.50 158 ALA A O 1
ATOM 1220 N N . PRO A 1 159 ? 24.303 -0.309 -10.508 1.00 58.25 159 PRO A N 1
ATOM 1221 C CA . PRO A 1 159 ? 25.738 -0.169 -10.749 1.00 58.25 159 PRO A CA 1
ATOM 1222 C C . PRO A 1 159 ? 26.241 -1.272 -11.685 1.00 58.25 159 PRO A C 1
ATOM 1224 O O . PRO A 1 159 ? 25.900 -2.443 -11.501 1.00 58.25 159 PRO A O 1
ATOM 1227 N N . ALA A 1 160 ? 27.114 -0.926 -12.636 1.00 53.16 160 ALA A N 1
ATOM 1228 C CA . ALA A 1 160 ? 27.686 -1.884 -13.587 1.00 53.16 160 ALA A CA 1
ATOM 1229 C C . ALA A 1 160 ? 28.382 -3.086 -12.904 1.00 53.16 160 ALA A C 1
ATOM 1231 O O . ALA A 1 160 ? 28.426 -4.169 -13.486 1.00 53.16 160 ALA A O 1
ATOM 1232 N N . ALA A 1 161 ? 28.862 -2.903 -11.665 1.00 42.44 161 ALA A N 1
ATOM 1233 C CA . ALA A 1 161 ? 29.644 -3.866 -10.885 1.00 42.44 161 ALA A CA 1
ATOM 1234 C C . ALA A 1 161 ? 28.863 -4.636 -9.796 1.00 42.44 161 ALA A C 1
ATOM 1236 O O . ALA A 1 161 ? 29.462 -5.412 -9.053 1.00 42.44 161 ALA A O 1
ATOM 1237 N N . SER A 1 162 ? 27.543 -4.466 -9.666 1.00 42.53 162 SER A N 1
ATOM 1238 C CA . SER A 1 162 ? 26.780 -5.208 -8.654 1.00 42.53 162 SER A CA 1
ATOM 1239 C C . SER A 1 162 ? 26.530 -6.647 -9.111 1.00 42.53 162 SER A C 1
ATOM 1241 O O . SER A 1 162 ? 25.518 -6.937 -9.746 1.00 42.53 162 SER A O 1
ATOM 1243 N N . GLY A 1 163 ? 27.434 -7.561 -8.749 1.00 36.69 163 GLY A N 1
ATOM 1244 C CA . GLY A 1 163 ? 27.299 -9.022 -8.868 1.00 36.69 163 GLY A CA 1
ATOM 1245 C C . GLY A 1 163 ? 26.199 -9.635 -7.986 1.00 36.69 163 GLY A C 1
ATOM 1246 O O . GLY A 1 163 ? 26.350 -10.736 -7.473 1.00 36.69 163 GLY A O 1
ATOM 1247 N N . GLY A 1 164 ? 25.099 -8.915 -7.765 1.00 36.78 164 GLY A N 1
ATOM 1248 C CA . GLY A 1 164 ? 23.880 -9.479 -7.204 1.00 36.78 164 GLY A CA 1
ATOM 1249 C C . GLY A 1 164 ? 23.027 -10.070 -8.322 1.00 36.78 164 GLY A C 1
ATOM 1250 O O . GLY A 1 164 ? 22.985 -9.518 -9.420 1.00 36.78 164 GLY A O 1
ATOM 1251 N N . ASN A 1 165 ? 22.296 -11.142 -8.019 1.00 40.22 165 ASN A N 1
ATOM 1252 C CA . ASN A 1 165 ? 21.420 -11.916 -8.920 1.00 40.22 165 ASN A CA 1
ATOM 1253 C C . ASN A 1 165 ? 20.273 -11.117 -9.602 1.00 40.22 165 ASN A C 1
ATOM 1255 O O . ASN A 1 165 ? 19.309 -11.704 -10.076 1.00 40.22 165 ASN A O 1
ATOM 1259 N N . TYR A 1 166 ? 20.344 -9.785 -9.639 1.00 43.75 166 TYR A N 1
ATOM 1260 C CA . TYR A 1 166 ? 19.488 -8.889 -10.420 1.00 43.75 166 TYR A CA 1
ATOM 1261 C C . TYR A 1 166 ? 19.868 -8.850 -11.900 1.00 43.75 166 TYR A C 1
ATOM 1263 O O . TYR A 1 166 ? 19.050 -8.480 -12.734 1.00 43.75 166 TYR A O 1
ATOM 1271 N N . ARG A 1 167 ? 21.102 -9.239 -12.245 1.00 45.16 167 ARG A N 1
ATOM 1272 C CA . ARG A 1 167 ? 21.461 -9.536 -13.631 1.00 45.16 167 ARG A CA 1
ATOM 1273 C C . ARG A 1 167 ? 21.060 -10.978 -13.911 1.00 45.16 167 ARG A C 1
ATOM 1275 O O . ARG A 1 167 ? 21.884 -11.880 -13.802 1.00 45.16 167 ARG A O 1
ATOM 1282 N N . THR A 1 168 ? 19.810 -11.211 -14.296 1.00 41.03 168 THR A N 1
ATOM 1283 C CA . THR A 1 168 ? 19.451 -12.425 -15.041 1.00 41.03 168 THR A CA 1
ATOM 1284 C C . THR A 1 168 ? 20.122 -12.363 -16.409 1.00 41.03 168 THR A C 1
ATOM 1286 O O . THR A 1 168 ? 19.463 -12.045 -17.384 1.00 41.03 168 THR A O 1
ATOM 1289 N N . GLY A 1 169 ? 21.447 -12.539 -16.484 1.00 42.81 169 GLY A N 1
ATOM 1290 C CA . GLY A 1 169 ? 22.211 -12.735 -17.726 1.00 42.81 169 GLY A CA 1
ATOM 1291 C C . GLY A 1 169 ? 22.056 -11.687 -18.840 1.00 42.81 169 GLY A C 1
ATOM 1292 O O . GLY A 1 169 ? 22.640 -11.862 -19.905 1.00 42.81 169 GLY A O 1
ATOM 1293 N N . TYR A 1 170 ? 21.295 -10.611 -18.630 1.00 46.22 170 TYR A N 1
ATOM 1294 C CA . TYR A 1 170 ? 20.844 -9.750 -19.709 1.00 46.22 170 TYR A CA 1
ATOM 1295 C C . TYR A 1 170 ? 21.971 -8.798 -20.097 1.00 46.22 170 TYR A C 1
ATOM 1297 O O . TYR A 1 170 ? 22.337 -7.870 -19.364 1.00 46.22 170 TYR A O 1
ATOM 1305 N N . ARG A 1 171 ? 22.562 -9.061 -21.260 1.00 53.41 171 ARG A N 1
ATOM 1306 C CA . ARG A 1 171 ? 23.227 -8.028 -22.045 1.00 53.41 171 ARG A CA 1
ATOM 1307 C C . ARG A 1 171 ? 22.133 -7.318 -22.819 1.00 53.41 171 ARG A C 1
ATOM 1309 O O . ARG A 1 171 ? 21.350 -7.985 -23.481 1.00 53.41 171 ARG A O 1
ATOM 1316 N N . ALA A 1 172 ? 22.117 -5.992 -22.745 1.00 55.50 172 ALA A N 1
ATOM 1317 C CA . ALA A 1 172 ? 21.369 -5.137 -23.650 1.00 55.50 172 ALA A CA 1
ATOM 1318 C C . ALA A 1 172 ? 21.605 -5.587 -25.101 1.00 55.50 172 ALA A C 1
ATOM 1320 O O . ALA A 1 172 ? 22.621 -5.258 -25.706 1.00 55.50 172 ALA A O 1
ATOM 1321 N N . GLN A 1 173 ? 20.698 -6.394 -25.636 1.00 53.38 173 GLN A N 1
ATOM 1322 C CA . GLN A 1 173 ? 20.698 -6.840 -27.019 1.00 53.38 173 GLN A CA 1
ATOM 1323 C C . GLN A 1 173 ? 19.499 -6.146 -27.650 1.00 53.38 173 GLN A C 1
ATOM 1325 O O . GLN A 1 173 ? 18.366 -6.363 -27.243 1.00 53.38 173 GLN A O 1
ATOM 1330 N N . GLY A 1 174 ? 19.757 -5.192 -28.538 1.00 62.97 174 GLY A N 1
ATOM 1331 C CA . GLY A 1 174 ? 18.712 -4.417 -29.202 1.00 62.97 174 GLY A CA 1
ATOM 1332 C C . GLY A 1 174 ? 19.175 -3.007 -29.578 1.00 62.97 174 GLY A C 1
ATOM 1333 O O . GLY A 1 174 ? 20.154 -2.518 -29.016 1.00 62.97 174 GLY A O 1
ATOM 1334 N N . PRO A 1 175 ? 18.476 -2.344 -30.516 1.00 69.19 175 PRO A N 1
ATOM 1335 C CA . PRO A 1 175 ? 18.853 -1.030 -31.047 1.00 69.19 175 PRO A CA 1
ATOM 1336 C C . PRO A 1 175 ? 18.579 0.129 -30.076 1.00 69.19 175 PRO A C 1
ATOM 1338 O O . PRO A 1 175 ? 18.970 1.264 -30.337 1.00 69.19 175 PRO A O 1
ATOM 1341 N N . VAL A 1 176 ? 17.868 -0.132 -28.976 1.00 80.12 176 VAL A N 1
ATOM 1342 C CA . VAL A 1 176 ? 17.536 0.873 -27.966 1.00 80.12 176 VAL A CA 1
ATOM 1343 C C . VAL A 1 176 ? 18.702 1.006 -26.992 1.00 80.12 176 VAL A C 1
ATOM 1345 O O . VAL A 1 176 ? 19.011 0.070 -26.248 1.00 80.12 176 VAL A O 1
ATOM 1348 N N . ASP A 1 177 ? 19.340 2.175 -27.012 1.00 84.50 177 ASP A N 1
ATOM 1349 C CA . ASP A 1 177 ? 20.380 2.524 -26.051 1.00 84.50 177 ASP A CA 1
ATOM 1350 C C . ASP A 1 177 ? 19.814 2.710 -24.631 1.00 84.50 177 ASP A C 1
ATOM 1352 O O . ASP A 1 177 ? 18.633 3.014 -24.423 1.00 84.50 177 ASP A O 1
ATOM 1356 N N . ASP A 1 178 ? 20.676 2.519 -23.632 1.00 85.25 178 ASP A N 1
ATOM 1357 C CA . ASP A 1 178 ? 20.280 2.621 -22.227 1.00 85.25 178 ASP A CA 1
ATOM 1358 C C . ASP A 1 178 ? 19.913 4.063 -21.834 1.00 85.25 178 ASP A C 1
ATOM 1360 O O . ASP A 1 178 ? 19.065 4.258 -20.970 1.00 85.25 178 ASP A O 1
ATOM 1364 N N . ALA A 1 179 ? 20.458 5.084 -22.505 1.00 88.12 179 ALA A N 1
ATOM 1365 C CA . ALA A 1 179 ? 20.156 6.487 -22.211 1.00 88.12 179 ALA A CA 1
ATOM 1366 C C . ALA A 1 179 ? 18.698 6.857 -22.542 1.00 88.12 179 ALA A C 1
ATOM 1368 O O . ALA A 1 179 ? 18.075 7.668 -21.854 1.00 88.12 179 ALA A O 1
ATOM 1369 N N . ARG A 1 180 ? 18.116 6.263 -23.588 1.00 91.06 180 ARG A N 1
ATOM 1370 C CA . ARG A 1 180 ? 16.691 6.386 -23.913 1.00 91.06 180 ARG A CA 1
ATOM 1371 C C . ARG A 1 180 ? 15.829 5.719 -22.853 1.00 91.06 180 ARG A C 1
ATOM 1373 O O . ARG A 1 180 ? 14.899 6.356 -22.376 1.00 91.06 180 ARG A O 1
ATOM 1380 N N . VAL A 1 181 ? 16.159 4.491 -22.449 1.00 91.56 181 VAL A N 1
ATOM 1381 C CA . VAL A 1 181 ? 15.451 3.789 -21.362 1.00 91.56 181 VAL A CA 1
ATOM 1382 C C . VAL A 1 181 ? 15.475 4.623 -20.085 1.00 91.56 181 VAL A C 1
ATOM 1384 O O . VAL A 1 181 ? 14.439 4.813 -19.454 1.00 91.56 181 VAL A O 1
ATOM 1387 N N . GLU A 1 182 ? 16.642 5.156 -19.727 1.00 91.06 182 GLU A N 1
ATOM 1388 C CA . GLU A 1 182 ? 16.816 5.985 -18.536 1.00 91.06 182 GLU A CA 1
ATOM 1389 C C . GLU A 1 182 ? 15.933 7.228 -18.551 1.00 91.06 182 GLU A C 1
ATOM 1391 O O . GLU A 1 182 ? 15.290 7.506 -17.543 1.00 91.06 182 GLU A O 1
ATOM 1396 N N . ARG A 1 183 ? 15.840 7.932 -19.685 1.00 92.75 183 ARG A N 1
ATOM 1397 C CA . ARG A 1 183 ? 14.946 9.092 -19.819 1.00 92.75 183 ARG A CA 1
ATOM 1398 C C . ARG A 1 183 ? 13.482 8.723 -19.604 1.00 92.75 183 ARG A C 1
ATOM 1400 O O . ARG A 1 183 ? 12.814 9.371 -18.807 1.00 92.75 183 ARG A O 1
ATOM 1407 N N . VAL A 1 184 ? 13.008 7.652 -20.243 1.00 94.75 184 VAL A N 1
ATOM 1408 C CA . VAL A 1 184 ? 11.609 7.213 -20.099 1.00 94.75 184 VAL A CA 1
ATOM 1409 C C . VAL A 1 184 ? 11.290 6.814 -18.657 1.00 94.75 184 VAL A C 1
ATOM 1411 O O . VAL A 1 184 ? 10.229 7.160 -18.132 1.00 94.75 184 VAL A O 1
ATOM 1414 N N . VAL A 1 185 ? 12.209 6.104 -17.995 1.00 93.94 185 VAL A N 1
ATOM 1415 C CA . VAL A 1 185 ? 12.054 5.722 -16.585 1.00 93.94 185 VAL A CA 1
ATOM 1416 C C . VAL A 1 185 ? 12.038 6.956 -15.686 1.00 93.94 185 VAL A C 1
ATOM 1418 O O . VAL A 1 185 ? 11.198 7.022 -14.792 1.00 93.94 185 VAL A O 1
ATOM 1421 N N . GLU A 1 186 ? 12.920 7.931 -15.913 1.00 92.50 186 GLU A N 1
ATOM 1422 C CA . GLU A 1 186 ? 12.971 9.176 -15.136 1.00 92.50 186 GLU A CA 1
ATOM 1423 C C . GLU A 1 186 ? 11.656 9.963 -15.262 1.00 92.50 186 GLU A C 1
ATOM 1425 O O . GLU A 1 186 ? 11.056 10.327 -14.253 1.00 92.50 186 GLU A O 1
ATOM 1430 N N . GLU A 1 187 ? 11.152 10.148 -16.485 1.00 93.94 187 GLU A N 1
ATOM 1431 C CA . GLU A 1 187 ? 9.888 10.846 -16.752 1.00 93.94 187 GLU A CA 1
ATOM 1432 C C . GLU A 1 187 ? 8.697 10.165 -16.063 1.00 93.94 187 GLU A C 1
ATOM 1434 O O . GLU A 1 187 ? 7.904 10.815 -15.380 1.00 93.94 187 GLU A O 1
ATOM 1439 N N . ALA A 1 188 ? 8.585 8.838 -16.190 1.00 93.50 188 ALA A N 1
ATOM 1440 C CA . ALA A 1 188 ? 7.529 8.075 -15.525 1.00 93.50 188 ALA A CA 1
ATOM 1441 C C . ALA A 1 188 ? 7.650 8.132 -13.991 1.00 93.50 188 ALA A C 1
ATOM 1443 O O . ALA A 1 188 ? 6.651 8.144 -13.268 1.00 93.50 188 ALA A O 1
ATOM 1444 N N . THR A 1 189 ? 8.881 8.180 -13.481 1.00 93.00 189 THR A N 1
ATOM 1445 C CA . THR A 1 189 ? 9.153 8.290 -12.046 1.00 93.00 189 THR A CA 1
ATOM 1446 C C . THR A 1 189 ? 8.801 9.677 -11.512 1.00 93.00 189 THR A C 1
ATOM 1448 O O . THR A 1 189 ? 8.279 9.780 -10.402 1.00 93.00 189 THR A O 1
ATOM 1451 N N . GLU A 1 190 ? 9.018 10.744 -12.281 1.00 94.69 190 GLU A N 1
ATOM 1452 C CA . GLU A 1 190 ? 8.601 12.092 -11.891 1.00 94.69 190 GLU A CA 1
ATOM 1453 C C . GLU A 1 190 ? 7.074 12.210 -11.805 1.00 94.69 190 GLU A C 1
ATOM 1455 O O . GLU A 1 190 ? 6.553 12.786 -10.852 1.00 94.69 190 GLU A O 1
ATOM 1460 N N . GLU A 1 191 ? 6.324 11.585 -12.712 1.00 93.50 191 GLU A N 1
ATOM 1461 C CA . GLU A 1 191 ? 4.857 11.535 -12.610 1.00 93.50 191 GLU A CA 1
ATOM 1462 C C . GLU A 1 191 ? 4.373 10.784 -11.363 1.00 93.50 191 GLU A C 1
ATOM 1464 O O . GLU A 1 191 ? 3.420 11.207 -10.688 1.00 93.50 191 GLU A O 1
ATOM 1469 N N . LEU A 1 192 ? 5.054 9.691 -11.011 1.00 93.25 192 LEU A N 1
ATOM 1470 C CA . LEU A 1 192 ? 4.826 8.991 -9.753 1.00 93.25 192 LEU A CA 1
ATOM 1471 C C . LEU A 1 192 ? 5.138 9.898 -8.554 1.00 93.25 192 LEU A C 1
ATOM 1473 O O . LEU A 1 192 ? 4.333 9.984 -7.624 1.00 93.25 192 LEU A O 1
ATOM 1477 N N . ALA A 1 193 ? 6.258 10.623 -8.587 1.00 94.69 193 ALA A N 1
ATOM 1478 C CA . ALA A 1 193 ? 6.639 11.563 -7.538 1.00 94.69 193 ALA A CA 1
ATOM 1479 C C . ALA A 1 193 ? 5.585 12.665 -7.363 1.00 94.69 193 ALA A C 1
ATOM 1481 O O . ALA A 1 193 ? 5.159 12.934 -6.242 1.00 94.69 193 ALA A O 1
ATOM 1482 N N . GLN A 1 194 ? 5.084 13.250 -8.453 1.00 94.81 194 GLN A N 1
ATOM 1483 C CA . GLN A 1 194 ? 3.996 14.233 -8.417 1.00 94.81 194 GLN A CA 1
ATOM 1484 C C . GLN A 1 194 ? 2.708 13.651 -7.827 1.00 94.81 194 GLN A C 1
ATOM 1486 O O . GLN A 1 194 ? 2.024 14.307 -7.042 1.00 94.81 194 GLN A O 1
ATOM 1491 N N . THR A 1 195 ? 2.386 12.404 -8.163 1.00 93.19 195 THR A N 1
ATOM 1492 C CA . THR A 1 195 ? 1.221 11.696 -7.619 1.00 93.19 195 THR A CA 1
ATOM 1493 C C . THR A 1 195 ? 1.334 11.483 -6.108 1.00 93.19 195 THR A C 1
ATOM 1495 O O . THR A 1 195 ? 0.371 11.717 -5.367 1.00 93.19 195 THR A O 1
ATOM 1498 N N . LEU A 1 196 ? 2.521 11.105 -5.631 1.00 94.94 196 LEU A N 1
ATOM 1499 C CA . LEU A 1 196 ? 2.811 10.986 -4.205 1.00 94.94 196 LEU A CA 1
ATOM 1500 C C . LEU A 1 196 ? 2.797 12.354 -3.509 1.00 94.94 196 LEU A C 1
ATOM 1502 O O . LEU A 1 196 ? 2.196 12.468 -2.445 1.00 94.94 196 LEU A O 1
ATOM 1506 N N . ARG A 1 197 ? 3.365 13.405 -4.119 1.00 95.00 197 ARG A N 1
ATOM 1507 C CA . ARG A 1 197 ? 3.358 14.772 -3.566 1.00 95.00 197 ARG A CA 1
ATOM 1508 C C . ARG A 1 197 ? 1.936 15.282 -3.375 1.00 95.00 197 ARG A C 1
ATOM 1510 O O . ARG A 1 197 ? 1.612 15.756 -2.294 1.00 95.00 197 ARG A O 1
ATOM 1517 N N . ARG A 1 198 ? 1.061 15.113 -4.374 1.00 94.19 198 ARG A N 1
ATOM 1518 C CA . ARG A 1 198 ? -0.369 15.452 -4.249 1.00 94.19 198 ARG A CA 1
ATOM 1519 C C . ARG A 1 198 ? -1.044 14.669 -3.124 1.00 94.19 198 ARG A C 1
ATOM 1521 O O . ARG A 1 198 ? -1.842 15.223 -2.378 1.00 94.19 198 ARG A O 1
ATOM 1528 N N . SER A 1 199 ? -0.717 13.383 -2.995 1.00 93.56 199 SER A N 1
ATOM 1529 C CA . SER A 1 199 ? -1.275 12.528 -1.944 1.00 93.56 199 SER A CA 1
ATOM 1530 C C . SER A 1 199 ? -0.838 12.965 -0.546 1.00 93.56 199 SER A C 1
ATOM 1532 O O . SER A 1 199 ? -1.676 13.014 0.346 1.00 93.56 199 SER A O 1
ATOM 1534 N N . ILE A 1 200 ? 0.439 13.309 -0.368 1.00 93.81 200 ILE A N 1
ATOM 1535 C CA . ILE A 1 200 ? 0.999 13.783 0.905 1.00 93.81 200 ILE A CA 1
ATOM 1536 C C . ILE A 1 200 ? 0.529 15.202 1.228 1.00 93.81 200 ILE A C 1
ATOM 1538 O O . ILE A 1 200 ? 0.197 15.466 2.374 1.00 93.81 200 ILE A O 1
ATOM 1542 N N . SER A 1 201 ? 0.419 16.091 0.237 1.00 93.38 201 SER A N 1
ATOM 1543 C CA . SER A 1 201 ? -0.156 17.429 0.432 1.00 93.38 201 SER A CA 1
ATOM 1544 C C . SER A 1 201 ? -1.566 17.337 1.007 1.00 93.38 201 SER A C 1
ATOM 1546 O O . SER A 1 201 ? -1.850 17.962 2.018 1.00 93.38 201 SER A O 1
ATOM 1548 N N . PHE A 1 202 ? -2.409 16.478 0.427 1.00 90.88 202 PHE A N 1
ATOM 1549 C CA . PHE A 1 202 ? -3.758 16.244 0.937 1.00 90.88 202 PHE A CA 1
ATOM 1550 C C . PHE A 1 202 ? -3.756 15.693 2.372 1.00 90.88 202 PHE A C 1
ATOM 1552 O O . PHE A 1 202 ? -4.591 16.075 3.179 1.00 90.88 202 PHE A O 1
ATOM 1559 N N . ILE A 1 203 ? -2.819 14.799 2.708 1.00 90.81 203 ILE A N 1
ATOM 1560 C CA . ILE A 1 203 ? -2.674 14.283 4.080 1.00 90.81 203 ILE A CA 1
ATOM 1561 C C . ILE A 1 203 ? -2.321 15.419 5.043 1.00 90.81 203 ILE A C 1
ATOM 1563 O O . ILE 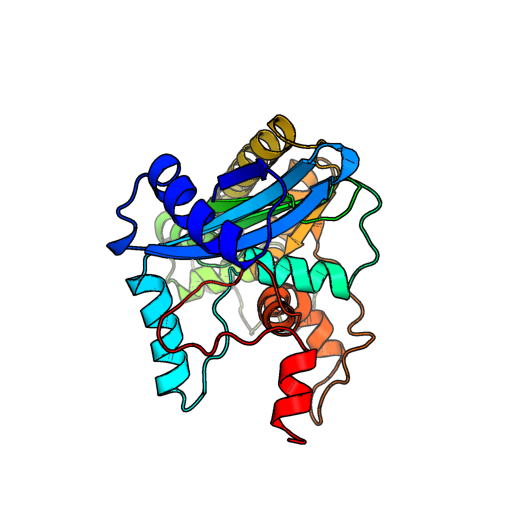A 1 203 ? -2.946 15.544 6.090 1.00 90.81 203 ILE A O 1
ATOM 1567 N N . ASN A 1 204 ? -1.368 16.270 4.666 1.00 92.94 204 ASN A N 1
ATOM 1568 C CA . ASN A 1 204 ? -0.905 17.390 5.485 1.00 92.94 204 ASN A CA 1
ATOM 1569 C C . ASN A 1 204 ? -1.976 18.478 5.688 1.00 92.94 204 ASN A C 1
ATOM 1571 O O . ASN A 1 204 ? -1.845 19.285 6.600 1.00 92.94 204 ASN A O 1
ATOM 1575 N N . GLU A 1 205 ? -3.014 18.526 4.848 1.00 90.94 205 GLU A N 1
ATOM 1576 C CA . GLU A 1 205 ? -4.157 19.435 5.026 1.00 90.94 205 GLU A CA 1
ATOM 1577 C C . GLU A 1 205 ? -5.104 18.975 6.142 1.00 90.94 205 GLU A C 1
ATOM 1579 O O . GLU A 1 205 ? -5.800 19.799 6.731 1.00 90.94 205 GLU A O 1
ATOM 1584 N N . VAL A 1 206 ? -5.144 17.671 6.431 1.00 84.88 206 VAL A N 1
ATOM 1585 C CA . VAL A 1 206 ? -6.108 17.073 7.370 1.00 84.88 206 VAL A CA 1
ATOM 1586 C C . VAL A 1 206 ? -5.454 16.454 8.608 1.00 84.88 206 VAL A C 1
ATOM 1588 O O . VAL A 1 206 ? -6.166 16.020 9.512 1.00 84.88 206 VAL A O 1
ATOM 1591 N N . GLN A 1 207 ? -4.118 16.381 8.658 1.00 84.12 207 GLN A N 1
ATOM 1592 C CA . GLN A 1 207 ? -3.325 15.742 9.721 1.00 84.12 207 GLN A CA 1
ATOM 1593 C C . GLN A 1 207 ? -2.019 16.490 9.988 1.00 84.12 207 GLN A C 1
ATOM 1595 O O . GLN A 1 207 ? -1.655 17.421 9.272 1.00 84.12 207 GLN A O 1
ATOM 1600 N N . GLU A 1 208 ? -1.299 16.054 11.026 1.00 90.38 208 GLU A N 1
ATOM 1601 C CA . GLU A 1 208 ? 0.072 16.496 11.272 1.00 90.38 208 GLU A CA 1
ATOM 1602 C C . GLU A 1 208 ? 0.936 16.307 10.007 1.00 90.38 208 GLU A C 1
ATOM 1604 O O . GLU A 1 208 ? 0.885 15.235 9.390 1.00 90.38 208 GLU A O 1
ATOM 1609 N N . PRO A 1 209 ? 1.735 17.316 9.605 1.00 94.25 209 PRO A N 1
ATOM 1610 C CA . PRO A 1 209 ? 2.521 17.236 8.383 1.00 94.25 209 PRO A CA 1
ATOM 1611 C C . PRO A 1 209 ? 3.485 16.052 8.386 1.00 94.25 209 PRO A C 1
ATOM 1613 O O . PRO A 1 209 ? 4.302 15.907 9.289 1.00 94.25 209 PRO A O 1
ATOM 1616 N N . VAL A 1 210 ? 3.438 15.237 7.334 1.00 95.50 210 VAL A N 1
ATOM 1617 C CA . VAL A 1 210 ? 4.312 14.074 7.170 1.00 95.50 210 VAL A CA 1
ATOM 1618 C C . VAL A 1 210 ? 5.782 14.503 7.142 1.00 95.50 210 VAL A C 1
ATOM 1620 O O . VAL A 1 210 ? 6.226 15.254 6.264 1.00 95.50 210 VAL A O 1
ATOM 1623 N N . GLU A 1 211 ? 6.561 13.958 8.072 1.00 96.00 211 GLU A N 1
ATOM 1624 C CA . GLU A 1 211 ? 7.998 14.211 8.188 1.00 96.00 211 GLU A CA 1
ATOM 1625 C C . GLU A 1 211 ? 8.846 13.096 7.574 1.00 96.00 211 GLU A C 1
ATOM 1627 O O . GLU A 1 211 ? 9.968 13.349 7.136 1.00 96.00 211 GLU A O 1
ATOM 1632 N N . ARG A 1 212 ? 8.311 11.871 7.501 1.00 95.06 212 ARG A N 1
ATOM 1633 C CA . ARG A 1 212 ? 8.972 10.711 6.889 1.00 95.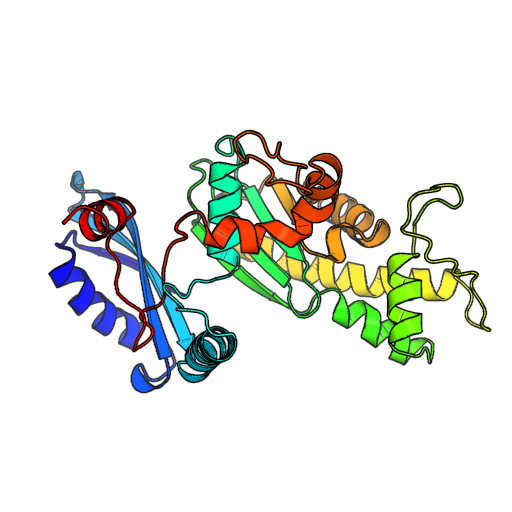06 212 ARG A CA 1
ATOM 1634 C C . ARG A 1 212 ? 8.034 9.968 5.948 1.00 95.06 212 ARG A C 1
ATOM 1636 O O . ARG A 1 212 ? 6.871 9.754 6.272 1.00 95.06 212 ARG A O 1
ATOM 1643 N N . VAL A 1 213 ? 8.567 9.489 4.828 1.00 95.75 213 VAL A N 1
ATOM 1644 C CA . VAL A 1 213 ? 7.867 8.597 3.900 1.00 95.75 213 VAL A CA 1
ATOM 1645 C C . VAL A 1 213 ? 8.680 7.322 3.705 1.00 95.75 213 VAL A C 1
ATOM 1647 O O . VAL A 1 213 ? 9.744 7.348 3.096 1.00 95.75 213 VAL A O 1
ATOM 1650 N N . TRP A 1 214 ? 8.166 6.189 4.169 1.00 94.81 214 TRP A N 1
ATOM 1651 C CA . TRP A 1 214 ? 8.729 4.888 3.831 1.00 94.81 214 TRP A CA 1
ATOM 1652 C C . TRP A 1 214 ? 8.274 4.448 2.442 1.00 94.81 214 TRP A C 1
ATOM 1654 O O . TRP A 1 214 ? 7.076 4.384 2.172 1.00 94.81 214 TRP A O 1
ATOM 1664 N N . ILE A 1 215 ? 9.217 4.106 1.570 1.00 94.19 215 ILE A N 1
ATOM 1665 C CA . ILE A 1 215 ? 8.951 3.603 0.221 1.00 94.19 215 ILE A CA 1
ATOM 1666 C C . ILE A 1 215 ? 9.043 2.084 0.223 1.00 94.19 215 ILE A C 1
ATOM 1668 O O . ILE A 1 215 ? 10.107 1.543 0.489 1.00 94.19 215 ILE A O 1
ATOM 1672 N N . THR A 1 216 ? 7.956 1.389 -0.099 1.00 93.19 216 THR A N 1
ATOM 1673 C CA . THR A 1 216 ? 7.909 -0.080 -0.147 1.00 93.19 216 THR A CA 1
ATOM 1674 C C . THR A 1 216 ? 7.296 -0.587 -1.452 1.00 93.19 216 THR A C 1
ATOM 1676 O O . THR A 1 216 ? 7.076 0.183 -2.389 1.00 93.19 216 THR A O 1
ATOM 1679 N N . GLY A 1 217 ? 7.065 -1.892 -1.555 1.00 91.31 217 GLY A N 1
ATOM 1680 C CA . GLY A 1 217 ? 6.531 -2.539 -2.745 1.00 91.31 217 GLY A CA 1
ATOM 1681 C C . GLY A 1 217 ? 7.608 -2.959 -3.742 1.00 91.31 217 GLY A C 1
ATOM 1682 O O . GLY A 1 217 ? 8.814 -2.817 -3.537 1.00 91.31 217 GLY A O 1
ATOM 1683 N N . GLY A 1 218 ? 7.171 -3.518 -4.872 1.00 89.25 218 GLY A N 1
ATOM 1684 C CA . GLY A 1 218 ? 8.079 -4.044 -5.895 1.00 89.25 218 GLY A CA 1
ATOM 1685 C C . GLY A 1 218 ? 9.001 -2.985 -6.506 1.00 89.25 218 GLY A C 1
ATOM 1686 O O . GLY A 1 218 ? 10.132 -3.324 -6.869 1.00 89.25 218 GLY A O 1
ATOM 1687 N N . SER A 1 219 ? 8.527 -1.738 -6.589 1.00 90.44 219 SER A N 1
ATOM 1688 C CA . SER A 1 219 ? 9.233 -0.627 -7.239 1.00 90.44 219 SER A CA 1
ATOM 1689 C C . SER A 1 219 ? 10.285 0.040 -6.346 1.00 90.44 219 SER A C 1
ATOM 1691 O O . SER A 1 219 ? 11.152 0.724 -6.876 1.00 90.44 219 SER A O 1
ATOM 1693 N N . GLU A 1 220 ? 10.286 -0.209 -5.030 1.00 89.94 220 GLU A N 1
ATOM 1694 C CA . GLU A 1 220 ? 11.363 0.225 -4.114 1.00 89.94 220 GLU A CA 1
ATOM 1695 C C . GLU A 1 220 ? 12.736 -0.314 -4.552 1.00 89.94 220 GLU A C 1
ATOM 1697 O O . GLU A 1 220 ? 13.763 0.348 -4.405 1.00 89.94 220 GLU A O 1
ATOM 1702 N N . ARG A 1 221 ? 12.759 -1.496 -5.180 1.00 86.75 221 ARG A N 1
ATOM 1703 C CA . ARG A 1 221 ? 13.996 -2.137 -5.646 1.00 86.75 221 ARG A CA 1
ATOM 1704 C C . ARG A 1 221 ? 14.573 -1.509 -6.910 1.00 86.75 221 ARG A C 1
ATOM 1706 O O . ARG A 1 221 ? 15.659 -1.912 -7.318 1.00 86.75 221 ARG A O 1
ATOM 1713 N N . LEU A 1 222 ? 13.860 -0.582 -7.549 1.00 89.25 222 LEU A N 1
ATOM 1714 C CA . LEU A 1 222 ? 14.333 0.121 -8.736 1.00 89.25 222 LEU A CA 1
ATOM 1715 C C . LEU A 1 222 ? 15.233 1.280 -8.277 1.00 89.25 222 LEU A C 1
ATOM 1717 O O . LEU A 1 222 ? 14.718 2.269 -7.749 1.00 89.25 222 LEU A O 1
ATOM 1721 N N . PRO A 1 223 ? 16.569 1.208 -8.465 1.00 86.25 223 PRO A N 1
ATOM 1722 C CA . PRO A 1 223 ? 17.485 2.181 -7.869 1.00 86.25 223 PRO A CA 1
ATOM 1723 C C . PRO A 1 223 ? 17.199 3.619 -8.302 1.00 86.25 223 PRO A C 1
ATOM 1725 O O . PRO A 1 223 ? 17.363 4.539 -7.503 1.00 86.25 223 PRO A O 1
ATOM 1728 N N . ARG A 1 224 ? 16.756 3.821 -9.551 1.00 87.38 224 ARG A N 1
ATOM 1729 C CA . ARG A 1 224 ? 16.361 5.148 -10.042 1.00 87.38 224 ARG A CA 1
ATOM 1730 C C . ARG A 1 224 ? 15.097 5.663 -9.379 1.00 87.38 224 ARG A C 1
ATOM 1732 O O . ARG A 1 224 ? 15.116 6.799 -8.928 1.00 87.38 224 ARG A O 1
ATOM 1739 N N . VAL A 1 225 ? 14.063 4.831 -9.244 1.00 90.00 225 VAL A N 1
ATOM 1740 C CA . VAL A 1 225 ? 12.808 5.229 -8.585 1.00 90.00 225 VAL A CA 1
ATOM 1741 C C . VAL A 1 225 ? 13.093 5.711 -7.170 1.00 90.00 225 VAL A C 1
ATOM 1743 O O . VAL A 1 225 ? 12.741 6.829 -6.811 1.00 90.00 225 VAL A O 1
ATOM 1746 N N . THR A 1 226 ? 13.821 4.918 -6.392 1.00 90.88 226 THR A N 1
ATOM 1747 C CA . THR A 1 226 ? 14.120 5.250 -4.996 1.00 90.88 226 THR A CA 1
ATOM 1748 C C . THR A 1 226 ? 15.019 6.480 -4.867 1.00 90.88 226 THR A C 1
ATOM 1750 O O . THR A 1 226 ? 14.749 7.345 -4.038 1.00 90.88 226 THR A O 1
ATOM 1753 N N . ARG A 1 227 ? 16.048 6.630 -5.716 1.00 91.44 227 ARG A N 1
ATOM 1754 C CA . ARG A 1 227 ? 16.901 7.837 -5.727 1.00 91.44 227 ARG A CA 1
ATOM 1755 C C . ARG A 1 227 ? 16.133 9.090 -6.134 1.00 91.44 227 ARG A C 1
ATOM 1757 O O . ARG A 1 227 ? 16.346 10.146 -5.540 1.00 91.44 227 ARG A O 1
ATOM 1764 N N . HIS A 1 228 ? 15.274 8.979 -7.142 1.00 93.31 228 HIS A N 1
ATOM 1765 C CA . HIS A 1 228 ? 14.449 10.082 -7.618 1.00 93.31 228 HIS A CA 1
ATOM 1766 C C . HIS A 1 228 ? 13.480 10.530 -6.535 1.00 93.31 228 HIS A C 1
ATOM 1768 O O . HIS A 1 228 ? 13.459 11.705 -6.197 1.00 93.31 228 HIS A O 1
ATOM 1774 N N . LEU A 1 229 ? 12.751 9.591 -5.923 1.00 94.62 229 LEU A N 1
ATOM 1775 C CA . LEU A 1 229 ? 11.829 9.883 -4.827 1.00 94.62 229 LEU A CA 1
ATOM 1776 C C . LEU A 1 229 ? 12.555 10.495 -3.627 1.00 94.62 229 LEU A C 1
ATOM 1778 O O . LEU A 1 229 ? 12.102 11.504 -3.098 1.00 94.62 229 LEU A O 1
ATOM 1782 N N . HIS A 1 230 ? 13.718 9.968 -3.246 1.00 95.00 230 HIS A N 1
ATOM 1783 C CA . HIS A 1 230 ? 14.519 10.549 -2.170 1.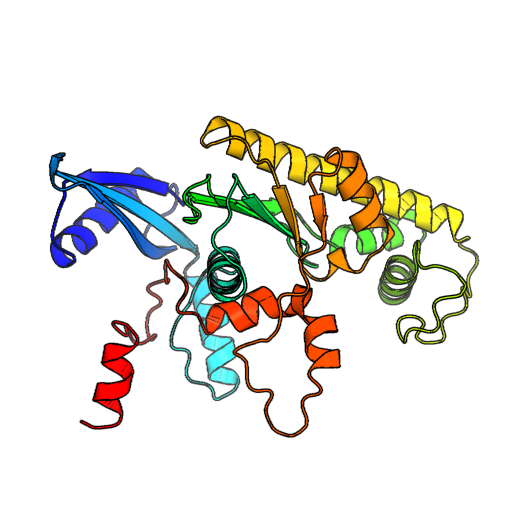00 95.00 230 HIS A CA 1
ATOM 1784 C C . HIS A 1 230 ? 14.851 12.028 -2.428 1.00 95.00 230 HIS A C 1
ATOM 1786 O O . HIS A 1 230 ? 14.658 12.864 -1.549 1.00 95.00 230 HIS A O 1
ATOM 1792 N N . ARG A 1 231 ? 15.274 12.384 -3.650 1.00 94.69 231 ARG A N 1
ATOM 1793 C CA . ARG A 1 231 ? 15.528 13.785 -4.039 1.00 94.69 231 ARG A CA 1
ATOM 1794 C C . ARG A 1 231 ? 14.246 14.611 -4.108 1.00 94.69 231 ARG A C 1
ATOM 1796 O O . ARG A 1 231 ? 14.202 15.724 -3.598 1.00 94.69 231 ARG A O 1
ATOM 1803 N N . ALA A 1 232 ? 13.207 14.057 -4.724 1.00 93.81 232 ALA A N 1
ATOM 1804 C CA . ALA A 1 232 ? 11.919 14.701 -4.950 1.00 93.81 232 ALA A CA 1
ATOM 1805 C C . ALA A 1 232 ? 11.197 15.095 -3.653 1.00 93.81 232 ALA A C 1
ATOM 1807 O O . ALA A 1 232 ? 10.382 16.020 -3.679 1.00 93.81 232 ALA A O 1
ATOM 1808 N N . PHE A 1 233 ? 11.497 14.388 -2.561 1.00 95.56 233 PHE A N 1
ATOM 1809 C CA . PHE A 1 233 ? 10.976 14.604 -1.214 1.00 95.56 233 PHE A CA 1
ATOM 1810 C C . PHE A 1 233 ? 12.042 15.134 -0.241 1.00 95.56 233 PHE A C 1
ATOM 1812 O O . PHE A 1 233 ? 11.887 14.970 0.966 1.00 95.56 233 PHE A O 1
ATOM 1819 N N . GLU A 1 234 ? 13.124 15.744 -0.741 1.00 95.56 234 GLU A N 1
ATOM 1820 C CA . GLU A 1 234 ? 14.146 16.423 0.080 1.00 95.56 234 GLU A CA 1
ATOM 1821 C C . GLU A 1 234 ? 14.730 15.534 1.195 1.00 95.56 234 GLU A C 1
ATOM 1823 O O . GLU A 1 234 ? 14.969 15.961 2.320 1.00 95.56 234 GLU A O 1
ATOM 1828 N N . GLY A 1 235 ? 14.923 14.252 0.892 1.00 94.00 235 GLY A N 1
ATOM 1829 C CA . GLY A 1 235 ? 15.461 13.261 1.817 1.00 94.00 235 GLY A CA 1
ATOM 1830 C C . GLY A 1 235 ? 14.431 12.584 2.724 1.00 94.00 235 GLY A C 1
ATOM 1831 O O . GLY A 1 235 ? 14.763 11.577 3.343 1.00 94.00 235 GLY A O 1
ATOM 1832 N N . LYS A 1 236 ? 13.177 13.057 2.762 1.00 95.06 236 LYS A N 1
ATOM 1833 C CA . LYS A 1 236 ? 12.107 12.472 3.596 1.00 95.06 236 LYS A CA 1
ATOM 1834 C C . LYS A 1 236 ? 11.627 11.107 3.106 1.00 95.06 236 LYS A C 1
ATOM 1836 O O . LYS A 1 236 ? 11.083 10.339 3.896 1.00 95.06 236 LYS A O 1
ATOM 1841 N N . ALA A 1 237 ? 11.766 10.828 1.808 1.00 95.88 237 ALA A N 1
ATOM 1842 C CA . ALA A 1 237 ? 11.436 9.530 1.230 1.00 95.88 237 ALA A CA 1
ATOM 1843 C C . ALA A 1 237 ? 12.620 8.572 1.384 1.00 95.88 237 ALA A C 1
ATOM 1845 O O . ALA A 1 237 ? 13.656 8.724 0.732 1.00 95.88 237 ALA A O 1
ATOM 1846 N N . GLU A 1 238 ? 12.452 7.584 2.253 1.00 93.19 238 GLU A N 1
ATOM 1847 C CA . GLU A 1 238 ? 13.470 6.610 2.625 1.00 93.19 238 GLU A CA 1
ATOM 1848 C C . GLU A 1 238 ? 13.035 5.206 2.171 1.00 93.19 238 GLU A C 1
ATOM 1850 O O . GLU A 1 238 ? 11.839 4.892 2.205 1.00 93.19 238 GLU A O 1
ATOM 1855 N N . PRO A 1 239 ? 13.965 4.334 1.740 1.00 90.06 239 PRO A N 1
ATOM 1856 C CA . PRO A 1 239 ? 13.644 2.938 1.462 1.00 90.06 239 PRO A CA 1
ATOM 1857 C C . PRO A 1 239 ? 12.992 2.274 2.673 1.00 90.06 239 PRO A C 1
ATOM 1859 O O . PRO A 1 239 ? 13.361 2.570 3.810 1.00 90.06 239 PRO A O 1
ATOM 1862 N N . TRP A 1 240 ? 12.064 1.346 2.430 1.00 87.25 240 TRP A N 1
ATOM 1863 C CA . TRP A 1 240 ? 11.461 0.531 3.478 1.00 87.25 240 TRP A CA 1
ATOM 1864 C C . TRP A 1 240 ? 12.572 -0.060 4.340 1.00 87.25 240 TRP A C 1
ATOM 1866 O O . TRP A 1 240 ? 13.482 -0.710 3.801 1.00 87.25 240 TRP A O 1
ATOM 1876 N N . PRO A 1 241 ? 12.543 0.165 5.661 1.00 78.50 241 PRO A N 1
ATOM 1877 C CA . PRO A 1 241 ? 13.591 -0.346 6.507 1.00 78.50 241 PRO A CA 1
ATOM 1878 C C . PRO A 1 241 ? 13.566 -1.863 6.367 1.00 78.50 241 PRO A C 1
ATOM 1880 O O . PRO A 1 241 ? 12.515 -2.506 6.250 1.00 78.50 241 PRO A O 1
ATOM 1883 N N . ARG A 1 242 ? 14.754 -2.459 6.344 1.00 74.69 242 ARG A N 1
ATOM 1884 C CA . ARG A 1 242 ? 14.876 -3.907 6.463 1.00 74.69 242 ARG A CA 1
ATOM 1885 C C . ARG A 1 242 ? 14.591 -4.222 7.916 1.00 74.69 242 ARG A C 1
ATOM 1887 O O . ARG A 1 242 ? 15.527 -4.407 8.686 1.00 74.69 242 ARG A O 1
ATOM 1894 N N . PHE A 1 243 ? 13.307 -4.160 8.279 1.00 66.75 243 PHE A N 1
ATOM 1895 C CA . PHE A 1 243 ? 12.869 -4.499 9.612 1.00 66.75 243 PHE A CA 1
ATOM 1896 C C . PHE A 1 243 ? 13.505 -5.828 9.956 1.00 66.75 243 PHE A C 1
ATOM 1898 O O . PHE A 1 243 ? 13.479 -6.738 9.110 1.00 66.75 243 PHE A O 1
ATOM 1905 N N . PRO A 1 244 ? 14.128 -5.919 11.135 1.00 58.03 244 PRO A N 1
ATOM 1906 C CA . PRO A 1 244 ? 14.557 -7.206 11.603 1.00 58.03 244 PRO A CA 1
ATOM 1907 C C . PRO A 1 244 ? 13.345 -8.128 11.496 1.00 58.03 244 PRO A C 1
ATOM 1909 O O . PRO A 1 244 ? 12.246 -7.774 11.921 1.00 58.03 244 PRO A O 1
ATOM 1912 N N . MET A 1 245 ? 13.530 -9.312 10.922 1.00 62.31 245 MET A N 1
ATOM 1913 C CA . MET A 1 245 ? 12.542 -10.384 11.064 1.00 62.31 245 MET A CA 1
ATOM 1914 C C . MET A 1 245 ? 12.599 -10.938 12.502 1.00 62.31 245 MET A C 1
ATOM 1916 O O . MET A 1 245 ? 12.266 -12.093 12.735 1.00 62.31 245 MET A O 1
ATOM 1920 N N . ASP A 1 246 ? 13.078 -10.137 13.457 1.00 51.72 246 ASP A N 1
ATOM 1921 C CA . ASP A 1 246 ? 13.242 -10.493 14.851 1.00 51.72 246 ASP A CA 1
ATOM 1922 C C . ASP A 1 246 ? 11.836 -10.685 15.421 1.00 51.72 246 ASP A C 1
ATOM 1924 O O . ASP A 1 246 ? 10.976 -9.810 15.321 1.00 51.72 246 ASP A O 1
ATOM 1928 N N . GLY A 1 247 ? 11.580 -11.882 15.942 1.00 55.88 247 GLY A N 1
ATOM 1929 C CA . GLY A 1 247 ? 10.240 -12.335 16.322 1.00 55.88 247 GLY A CA 1
ATOM 1930 C C . GLY A 1 247 ? 9.510 -13.158 15.252 1.00 55.88 247 GLY A C 1
ATOM 1931 O O . GLY A 1 247 ? 8.437 -13.686 15.536 1.00 55.88 247 GLY A O 1
ATOM 1932 N N . LEU A 1 248 ? 10.078 -13.324 14.051 1.00 66.81 248 LEU A N 1
ATOM 1933 C CA . LEU A 1 248 ? 9.612 -14.284 13.050 1.00 66.81 248 LEU A CA 1
ATOM 1934 C C . LEU A 1 248 ? 10.582 -15.461 12.955 1.00 66.81 248 LEU A C 1
ATOM 1936 O O . LEU A 1 248 ? 11.648 -15.369 12.346 1.00 66.81 248 LEU A O 1
ATOM 1940 N N . ASP A 1 249 ? 10.165 -16.601 13.496 1.00 71.81 249 ASP A N 1
ATOM 1941 C CA . ASP A 1 249 ? 10.880 -17.855 13.297 1.00 71.81 249 ASP A CA 1
ATOM 1942 C C . ASP A 1 249 ? 10.709 -18.316 11.846 1.00 71.81 249 ASP A C 1
ATOM 1944 O O . ASP A 1 249 ? 9.618 -18.676 11.391 1.00 71.81 249 ASP A O 1
ATOM 1948 N N . ALA A 1 250 ? 11.808 -18.287 11.093 1.00 74.69 250 ALA A N 1
ATOM 1949 C CA . ALA A 1 250 ? 11.842 -18.831 9.748 1.00 74.69 250 ALA A CA 1
ATOM 1950 C C . ALA A 1 250 ? 11.643 -20.354 9.814 1.00 74.69 250 ALA A C 1
ATOM 1952 O O . ALA A 1 250 ? 12.401 -21.071 10.469 1.00 74.69 250 ALA A O 1
ATOM 1953 N N . GLY A 1 251 ? 10.613 -20.853 9.128 1.00 78.12 251 GLY A N 1
ATOM 1954 C CA . GLY A 1 251 ? 10.366 -22.287 9.025 1.00 78.12 251 GLY A CA 1
ATOM 1955 C C . GLY A 1 251 ? 11.510 -23.035 8.319 1.00 78.12 251 GLY A C 1
ATOM 1956 O O . GLY A 1 251 ? 12.347 -22.418 7.650 1.00 78.12 251 GLY A O 1
ATOM 1957 N N . PRO A 1 252 ? 11.543 -24.376 8.415 1.00 78.81 252 PRO A N 1
ATOM 1958 C CA . PRO A 1 252 ? 12.572 -25.189 7.772 1.00 78.81 252 PRO A CA 1
ATOM 1959 C C . PRO A 1 252 ? 12.704 -24.867 6.275 1.00 78.81 252 PRO A C 1
ATOM 1961 O O . PRO A 1 252 ? 11.716 -24.870 5.545 1.00 78.81 252 PRO A O 1
ATOM 1964 N N . GLY A 1 253 ? 13.930 -24.598 5.817 1.00 80.19 253 GLY A N 1
ATOM 1965 C CA . GLY A 1 253 ? 14.226 -24.299 4.410 1.00 80.19 253 GLY A CA 1
ATOM 1966 C C . GLY A 1 253 ? 14.062 -22.832 3.995 1.00 80.19 253 GLY A C 1
ATOM 1967 O O . GLY A 1 253 ? 14.297 -22.513 2.830 1.00 80.19 253 GLY A O 1
ATOM 1968 N N . ILE A 1 254 ? 13.703 -21.935 4.917 1.00 79.88 254 ILE A N 1
ATOM 1969 C CA . ILE A 1 254 ? 13.647 -20.495 4.654 1.00 79.88 254 ILE A CA 1
ATOM 1970 C C . ILE A 1 254 ? 14.941 -19.839 5.140 1.00 79.88 254 ILE A C 1
ATOM 1972 O O . ILE A 1 254 ? 15.252 -19.867 6.326 1.00 79.88 254 ILE A O 1
ATOM 1976 N N . ASP A 1 255 ? 15.682 -19.219 4.223 1.00 76.88 255 ASP A N 1
ATOM 1977 C CA . ASP A 1 255 ? 16.871 -18.427 4.545 1.00 76.88 255 ASP A CA 1
ATOM 1978 C C . ASP A 1 255 ? 16.459 -17.025 5.056 1.00 76.88 255 ASP A C 1
ATOM 1980 O O . ASP A 1 255 ? 15.881 -16.239 4.290 1.00 76.88 255 ASP A O 1
ATOM 1984 N N . PRO A 1 256 ? 16.769 -16.655 6.314 1.00 71.75 256 PRO A N 1
ATOM 1985 C CA . PRO A 1 256 ? 16.449 -15.332 6.855 1.00 71.75 256 PRO A CA 1
ATOM 1986 C C . PRO A 1 256 ? 17.074 -14.176 6.060 1.00 71.75 256 PRO A C 1
ATOM 1988 O O . PRO A 1 256 ? 16.462 -13.115 5.907 1.00 71.75 256 PRO A O 1
ATOM 1991 N N . ALA A 1 257 ? 18.259 -14.381 5.474 1.00 72.44 257 ALA A N 1
ATOM 1992 C CA . ALA A 1 257 ? 18.897 -13.378 4.627 1.00 72.44 257 ALA A CA 1
ATOM 1993 C C . ALA A 1 257 ? 18.130 -13.174 3.310 1.00 72.44 257 ALA A C 1
ATOM 1995 O O . ALA A 1 257 ? 18.150 -12.077 2.740 1.00 72.44 257 ALA A O 1
ATOM 1996 N N . GLN A 1 258 ? 17.422 -14.202 2.828 1.00 72.25 258 GLN A N 1
ATOM 1997 C CA . GLN A 1 258 ? 16.485 -14.050 1.720 1.00 72.25 258 GLN A CA 1
ATOM 1998 C C . GLN A 1 258 ? 15.252 -13.273 2.170 1.00 72.25 258 GLN A C 1
ATOM 2000 O O . GLN A 1 258 ? 14.905 -12.313 1.493 1.00 72.25 258 GLN A O 1
ATOM 2005 N N . LEU A 1 259 ? 14.642 -13.572 3.320 1.00 72.75 259 LEU A N 1
ATOM 2006 C CA . LEU A 1 259 ? 13.470 -12.828 3.813 1.00 72.75 259 LEU A CA 1
ATOM 2007 C C . LEU A 1 259 ? 13.707 -11.311 3.865 1.00 72.75 259 LEU A C 1
ATOM 2009 O O . LEU A 1 259 ? 12.901 -10.542 3.337 1.00 72.75 259 LEU A O 1
ATOM 2013 N N . GLY A 1 260 ? 14.868 -10.875 4.366 1.00 70.62 260 GLY A N 1
ATOM 2014 C CA . GLY A 1 260 ? 15.251 -9.459 4.377 1.00 70.62 260 GLY A CA 1
ATOM 2015 C C . GLY A 1 260 ? 15.374 -8.814 2.985 1.00 70.62 260 GLY A C 1
ATOM 2016 O O . GLY A 1 260 ? 15.305 -7.590 2.864 1.00 70.62 260 GLY A O 1
ATOM 2017 N N . ARG A 1 261 ? 15.542 -9.600 1.909 1.00 69.88 261 ARG A N 1
ATOM 2018 C CA . ARG A 1 261 ? 15.518 -9.127 0.507 1.00 69.88 261 ARG A CA 1
ATOM 2019 C C . ARG A 1 261 ? 14.107 -9.000 -0.060 1.00 69.88 261 ARG A C 1
ATOM 2021 O O . ARG A 1 261 ? 13.925 -8.248 -1.016 1.00 69.88 261 ARG A O 1
ATOM 2028 N N . TRP A 1 262 ? 13.147 -9.736 0.492 1.00 76.38 262 TRP A N 1
ATOM 2029 C CA . TRP A 1 262 ? 11.749 -9.735 0.061 1.00 76.38 262 TRP A CA 1
ATOM 2030 C C . TRP A 1 262 ? 10.847 -8.897 0.975 1.00 76.38 262 TRP A C 1
ATOM 2032 O O . TRP A 1 262 ? 9.678 -8.720 0.649 1.00 76.38 262 TRP A O 1
ATOM 2042 N N . SER A 1 263 ? 11.368 -8.336 2.069 1.00 77.69 263 SER A N 1
ATOM 2043 C CA . SER A 1 263 ? 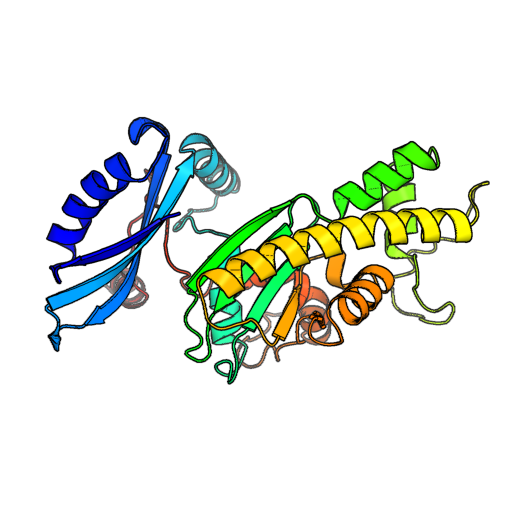10.596 -7.592 3.076 1.00 77.69 263 SER A CA 1
ATOM 2044 C C . SER A 1 263 ? 9.708 -6.487 2.486 1.00 77.69 263 SER A C 1
ATOM 2046 O O . SER A 1 263 ? 8.526 -6.421 2.820 1.00 77.69 263 SER A O 1
ATOM 2048 N N . CYS A 1 264 ? 10.213 -5.698 1.529 1.00 80.56 264 CYS A N 1
ATOM 2049 C CA . CYS A 1 264 ? 9.433 -4.656 0.847 1.00 80.56 264 CYS A CA 1
ATOM 2050 C C . CYS A 1 264 ? 8.275 -5.204 -0.011 1.00 80.56 264 CYS A C 1
ATOM 2052 O O . CYS A 1 264 ? 7.333 -4.485 -0.320 1.00 80.56 264 CYS A O 1
ATOM 2054 N N . ARG A 1 265 ? 8.300 -6.490 -0.385 1.00 85.81 265 ARG A N 1
ATOM 2055 C CA . ARG A 1 265 ? 7.228 -7.168 -1.140 1.00 85.81 265 ARG A CA 1
ATOM 2056 C C . ARG A 1 265 ? 6.304 -7.998 -0.254 1.00 85.81 265 ARG A C 1
ATOM 2058 O O . ARG A 1 265 ? 5.183 -8.292 -0.657 1.00 85.81 265 ARG A O 1
ATOM 2065 N N . LEU A 1 266 ? 6.777 -8.398 0.924 1.00 86.94 266 LEU A N 1
ATOM 2066 C CA . LEU A 1 266 ? 6.046 -9.264 1.845 1.00 86.94 266 LEU A CA 1
ATOM 2067 C C . LEU A 1 266 ? 5.218 -8.489 2.871 1.00 86.94 266 LEU A C 1
ATOM 2069 O O . LEU A 1 266 ? 4.377 -9.101 3.516 1.00 86.94 266 LEU A O 1
ATOM 2073 N N . GLY A 1 267 ? 5.406 -7.171 3.007 1.00 87.81 267 GLY A N 1
ATOM 2074 C CA . GLY A 1 267 ? 4.766 -6.375 4.061 1.00 87.81 267 GLY A CA 1
ATOM 2075 C C . GLY A 1 267 ? 3.245 -6.540 4.148 1.00 87.81 267 GLY A C 1
ATOM 2076 O O . GLY A 1 267 ? 2.716 -6.731 5.237 1.00 87.81 267 GLY A O 1
ATOM 2077 N N . VAL A 1 268 ? 2.539 -6.570 3.011 1.00 91.19 268 VAL A N 1
ATOM 2078 C CA . VAL A 1 268 ? 1.088 -6.833 2.997 1.00 91.19 268 VAL A CA 1
ATOM 2079 C C . VAL A 1 268 ? 0.778 -8.250 3.486 1.00 91.19 268 VAL A C 1
ATOM 2081 O O . VAL A 1 268 ? -0.100 -8.424 4.324 1.00 91.19 268 VAL A O 1
ATOM 2084 N N . ALA A 1 269 ? 1.498 -9.262 2.993 1.00 90.25 269 ALA A N 1
ATOM 2085 C CA . ALA A 1 269 ? 1.267 -10.662 3.353 1.00 90.25 269 ALA A CA 1
ATOM 2086 C C . ALA A 1 269 ? 1.545 -10.933 4.840 1.00 90.25 269 ALA A C 1
ATOM 2088 O O . ALA A 1 269 ? 0.731 -11.571 5.501 1.00 90.25 269 ALA A O 1
ATOM 2089 N N . LEU A 1 270 ? 2.645 -10.395 5.376 1.00 87.75 270 LEU A N 1
ATOM 2090 C CA . LEU A 1 270 ? 2.959 -10.426 6.808 1.00 87.75 270 LEU A CA 1
ATOM 2091 C C . LEU A 1 270 ? 1.887 -9.681 7.610 1.00 87.75 270 LEU A C 1
ATOM 2093 O O . LEU A 1 270 ? 1.399 -10.178 8.619 1.00 87.75 270 LEU A O 1
ATOM 2097 N N . GLY A 1 271 ? 1.434 -8.543 7.092 1.00 89.50 271 GLY A N 1
ATOM 2098 C CA . GLY A 1 271 ? 0.357 -7.746 7.659 1.00 89.50 271 GLY A CA 1
ATOM 2099 C C . GLY A 1 271 ? -0.969 -8.480 7.825 1.00 89.50 271 GLY A C 1
ATOM 2100 O O . GLY A 1 271 ? -1.664 -8.264 8.813 1.00 89.50 271 GLY A O 1
ATOM 2101 N N . LEU A 1 272 ? -1.317 -9.395 6.912 1.00 90.62 272 LEU A N 1
ATOM 2102 C CA . LEU A 1 272 ? -2.523 -10.231 7.032 1.00 90.62 272 LEU A CA 1
ATOM 2103 C C . LEU A 1 272 ? -2.494 -11.137 8.278 1.00 90.62 272 LEU A C 1
ATOM 2105 O O . LEU A 1 272 ? -3.554 -11.508 8.801 1.00 90.62 272 LEU A O 1
ATOM 2109 N N . CYS A 1 273 ? -1.297 -11.464 8.774 1.00 88.12 273 CYS A N 1
ATOM 2110 C CA . CYS A 1 273 ? -1.087 -12.241 9.993 1.00 88.12 273 CYS A CA 1
ATOM 2111 C C . CYS A 1 273 ? -1.219 -11.392 11.271 1.00 88.12 273 CYS A C 1
ATOM 2113 O O . CYS A 1 273 ? -1.446 -11.950 12.341 1.00 88.12 273 CYS A O 1
ATOM 2115 N N . CYS A 1 274 ? -1.164 -10.059 11.170 1.00 86.31 274 CYS A N 1
ATOM 2116 C CA . CYS A 1 274 ? -1.127 -9.123 12.302 1.00 86.31 274 CYS A CA 1
ATOM 2117 C C . CYS A 1 274 ? -2.512 -8.611 12.765 1.00 86.31 274 CYS A C 1
ATOM 2119 O O . CYS A 1 274 ? -2.587 -7.571 13.406 1.00 86.31 274 CYS A O 1
ATOM 2121 N N . ASP A 1 275 ? -3.605 -9.310 12.430 1.00 82.94 275 ASP A N 1
ATOM 2122 C CA . ASP A 1 275 ? -5.005 -8.889 12.687 1.00 82.94 275 ASP A CA 1
ATOM 2123 C C . ASP A 1 275 ? -5.323 -7.426 12.284 1.00 82.94 275 ASP A C 1
ATOM 2125 O O . ASP A 1 275 ? -5.755 -6.626 13.116 1.00 82.94 275 ASP A O 1
ATOM 2129 N N . PRO A 1 276 ? -5.124 -7.051 11.007 1.00 83.44 276 PRO A N 1
ATOM 2130 C CA . PRO A 1 276 ? -5.305 -5.675 10.562 1.00 83.44 276 PRO A CA 1
ATOM 2131 C C . PRO A 1 276 ? -6.770 -5.232 10.612 1.00 83.44 276 PRO A C 1
ATOM 2133 O O . PRO A 1 276 ? -7.693 -6.009 10.342 1.00 83.44 276 PRO A O 1
ATOM 2136 N N . ARG A 1 277 ? -6.974 -3.950 10.927 1.00 81.81 277 ARG A N 1
ATOM 2137 C CA . ARG A 1 277 ? -8.289 -3.312 11.065 1.00 81.81 277 ARG A CA 1
ATOM 2138 C C . ARG A 1 277 ? -8.389 -2.058 10.182 1.00 81.81 277 ARG A C 1
ATOM 2140 O O . ARG A 1 277 ? -7.378 -1.381 10.005 1.00 81.81 277 ARG A O 1
ATOM 2147 N N . PRO A 1 278 ? -9.589 -1.706 9.681 1.00 80.62 278 PRO A N 1
ATOM 2148 C CA . PRO A 1 278 ? -10.841 -2.470 9.741 1.00 80.62 278 PRO A CA 1
ATOM 2149 C C . PRO A 1 278 ? -10.848 -3.718 8.845 1.00 80.62 278 PRO A C 1
ATOM 2151 O O . PRO A 1 278 ? -10.200 -3.769 7.801 1.00 80.62 278 PRO A O 1
ATOM 2154 N N . SER A 1 279 ? -11.641 -4.714 9.243 1.00 81.75 279 SER A N 1
ATOM 2155 C CA . SER A 1 279 ? -11.961 -5.889 8.423 1.00 81.75 279 SER A CA 1
ATOM 2156 C C . SER A 1 279 ? -13.327 -5.738 7.762 1.00 81.75 279 SER A C 1
ATOM 2158 O O . SER A 1 279 ? -14.253 -5.219 8.380 1.00 81.75 279 SER A O 1
ATOM 2160 N N . LEU A 1 280 ? -13.457 -6.222 6.530 1.00 82.56 280 LEU A N 1
ATOM 2161 C CA . LEU A 1 280 ? -14.687 -6.191 5.744 1.00 82.56 280 LEU A CA 1
ATOM 2162 C C . LEU A 1 280 ? -15.634 -7.332 6.140 1.00 82.56 280 LEU A C 1
ATOM 2164 O O . LEU A 1 280 ? -15.218 -8.488 6.261 1.00 82.56 280 LEU A O 1
ATOM 2168 N N . GLU A 1 281 ? -16.921 -7.019 6.259 1.00 82.50 281 GLU A N 1
ATOM 2169 C CA . GLU A 1 281 ? -18.008 -7.963 6.528 1.00 82.50 281 GLU A CA 1
ATOM 2170 C C . GLU A 1 281 ? -18.444 -8.687 5.244 1.00 82.50 281 GLU A C 1
ATOM 2172 O O . GLU A 1 281 ? -19.486 -8.407 4.650 1.00 82.50 281 GLU A O 1
ATOM 2177 N N . VAL A 1 282 ? -17.619 -9.617 4.759 1.00 80.94 282 VAL A N 1
ATOM 2178 C CA . VAL A 1 282 ? -17.944 -10.387 3.546 1.00 80.94 282 VAL A CA 1
ATOM 2179 C C . VAL A 1 282 ? -18.801 -11.613 3.902 1.00 80.94 282 VAL A C 1
ATOM 2181 O O . VAL A 1 282 ? -18.385 -12.411 4.749 1.00 80.94 282 VAL A O 1
ATOM 2184 N N . PRO A 1 283 ? -19.956 -11.831 3.239 1.00 75.69 283 PRO A N 1
ATOM 2185 C CA . PRO A 1 283 ? -20.791 -13.006 3.474 1.00 75.69 283 PRO A CA 1
ATOM 2186 C C . PRO A 1 283 ? -20.022 -14.330 3.343 1.00 75.69 283 PRO A C 1
ATOM 2188 O O . PRO A 1 283 ? -19.272 -14.559 2.391 1.00 75.69 283 PRO A O 1
ATOM 2191 N N . GLY A 1 284 ? -20.224 -15.231 4.306 1.00 68.69 284 GLY A N 1
ATOM 2192 C CA . GLY A 1 284 ? -19.571 -16.542 4.333 1.00 68.69 284 GLY A CA 1
ATOM 2193 C C . GLY A 1 284 ? -18.119 -16.536 4.831 1.00 68.69 284 GLY A C 1
ATOM 2194 O O . GLY A 1 284 ? -17.468 -17.582 4.769 1.00 68.69 284 GLY A O 1
ATOM 2195 N N . LEU A 1 285 ? -17.609 -15.403 5.325 1.00 76.50 285 LEU A N 1
ATOM 2196 C CA . LEU A 1 285 ? -16.445 -15.369 6.213 1.00 76.50 285 LEU A CA 1
ATOM 2197 C C . LEU A 1 285 ? -16.916 -15.449 7.667 1.00 76.50 285 LEU A C 1
ATOM 2199 O O . LEU A 1 285 ? -17.905 -14.826 8.046 1.00 76.50 285 LEU A O 1
ATOM 2203 N N . GLY A 1 286 ? -16.218 -16.226 8.495 1.00 58.59 286 GLY A N 1
ATOM 2204 C CA . GLY A 1 286 ? -16.520 -16.285 9.922 1.00 58.59 286 GLY A CA 1
ATOM 2205 C C . GLY A 1 286 ? -16.137 -14.973 10.608 1.00 58.59 286 GLY A C 1
ATOM 2206 O O . GLY A 1 286 ? -14.971 -14.586 10.588 1.00 58.59 286 GLY A O 1
ATOM 2207 N N . THR A 1 287 ? -17.082 -14.313 11.272 1.00 48.91 287 THR A N 1
ATOM 2208 C CA . THR A 1 287 ? -16.811 -13.167 12.150 1.00 48.91 287 THR A CA 1
ATOM 2209 C C . THR A 1 287 ? -16.068 -13.647 13.404 1.00 48.91 287 THR A C 1
ATOM 2211 O O . THR A 1 287 ? -16.692 -13.975 14.413 1.00 48.91 287 THR A O 1
ATOM 2214 N N . ARG A 1 288 ? -14.730 -13.761 13.374 1.00 47.34 288 ARG A N 1
ATOM 2215 C CA . ARG A 1 288 ? -13.956 -14.084 14.590 1.00 47.34 288 ARG A CA 1
ATOM 2216 C C . ARG A 1 288 ? -13.596 -12.820 15.377 1.00 47.34 288 ARG A C 1
ATOM 2218 O O . ARG A 1 288 ? -12.812 -11.985 14.931 1.00 47.34 288 ARG A O 1
ATOM 2225 N N . ARG A 1 289 ? -14.150 -12.741 16.594 1.00 43.50 289 ARG A N 1
ATOM 2226 C CA . ARG A 1 289 ? -13.739 -11.867 17.702 1.00 43.50 289 ARG A CA 1
ATOM 2227 C C . ARG A 1 289 ? -12.328 -12.246 18.166 1.00 43.50 289 ARG A C 1
ATOM 2229 O O . ARG A 1 289 ? -12.202 -13.227 18.888 1.00 43.50 289 ARG A O 1
ATOM 2236 N N . GLY A 1 290 ? -11.314 -11.477 17.760 1.00 37.25 290 GLY A N 1
ATOM 2237 C CA . GLY A 1 290 ? -9.947 -11.450 18.314 1.00 37.25 290 GLY A CA 1
ATOM 2238 C C . GLY A 1 290 ? -9.191 -12.787 18.468 1.00 37.25 290 GLY A C 1
ATOM 2239 O O . GLY A 1 290 ? -9.727 -13.887 18.348 1.00 37.25 290 GLY A O 1
ATOM 2240 N N . LEU A 1 291 ? -7.899 -12.708 18.791 1.00 35.34 291 LEU A N 1
ATOM 2241 C CA . LEU A 1 291 ? -7.055 -13.876 19.105 1.00 35.34 291 LEU A CA 1
ATOM 2242 C C . LEU A 1 291 ? -7.640 -14.765 20.226 1.00 35.34 291 LEU A C 1
ATOM 2244 O O . LEU A 1 291 ? -7.509 -15.989 20.183 1.00 35.34 291 LEU A O 1
ATOM 2248 N N . GLY A 1 292 ? -8.374 -14.176 21.178 1.00 35.53 292 GLY A N 1
ATOM 2249 C CA . GLY A 1 292 ? -9.008 -14.896 22.289 1.00 35.53 292 GLY A CA 1
ATOM 2250 C C . GLY A 1 292 ? -10.140 -15.856 21.889 1.00 35.53 292 GLY A C 1
ATOM 2251 O O . GLY A 1 292 ? -10.409 -16.809 22.621 1.00 35.53 292 GLY A O 1
ATOM 2252 N N . GLY A 1 293 ? -10.785 -15.654 20.734 1.00 32.84 293 GLY A N 1
ATOM 2253 C CA . GLY A 1 293 ? -11.801 -16.576 20.212 1.00 32.84 293 GLY A CA 1
ATOM 2254 C C . GLY A 1 293 ? -11.204 -17.798 19.508 1.00 32.84 293 GLY A C 1
ATOM 2255 O O . GLY A 1 293 ? -11.834 -18.854 19.460 1.00 32.84 293 GLY A O 1
ATOM 2256 N N . TRP A 1 294 ? -9.978 -17.684 18.983 1.00 36.50 294 TRP A N 1
ATOM 2257 C CA . TRP A 1 294 ? -9.329 -18.770 18.245 1.00 36.50 294 TRP A CA 1
ATOM 2258 C C . TRP A 1 294 ? -8.826 -19.879 19.172 1.00 36.50 294 TRP A C 1
ATOM 2260 O O . TRP A 1 294 ? -9.120 -21.048 18.918 1.00 36.50 294 TRP A O 1
ATOM 2270 N N . LEU A 1 295 ? -8.205 -19.506 20.297 1.00 34.03 295 LEU A N 1
ATOM 2271 C CA . LEU A 1 295 ? -7.756 -20.451 21.326 1.00 34.03 295 LEU A CA 1
ATOM 2272 C C . LEU A 1 295 ? -8.921 -21.223 21.963 1.00 34.03 295 LEU A C 1
ATOM 2274 O O . LEU A 1 295 ? -8.827 -22.433 22.129 1.00 34.03 295 LEU A O 1
ATOM 2278 N N . ARG A 1 296 ? -10.063 -20.575 22.234 1.00 35.25 296 ARG A N 1
ATOM 2279 C CA . ARG A 1 296 ? -11.236 -21.275 22.796 1.00 35.25 296 ARG A CA 1
ATOM 2280 C C . ARG A 1 296 ? -11.871 -22.280 21.838 1.00 35.25 296 ARG A C 1
ATOM 2282 O O . ARG A 1 296 ? -12.445 -23.244 22.305 1.00 35.25 296 ARG A O 1
ATOM 2289 N N . SER A 1 297 ? -11.758 -22.081 20.523 1.00 35.22 297 SER A N 1
ATOM 2290 C CA . SER A 1 297 ? -12.304 -23.028 19.535 1.00 35.22 297 SER A CA 1
ATOM 2291 C C . SER A 1 297 ? -11.422 -24.252 19.276 1.00 35.22 297 SER A C 1
ATOM 2293 O O . SER A 1 297 ? -11.860 -25.177 18.605 1.00 35.22 297 SER A O 1
ATOM 2295 N N . LEU A 1 298 ? -10.165 -24.225 19.730 1.00 35.06 298 LEU A N 1
ATOM 2296 C CA . LEU A 1 298 ? -9.243 -25.360 19.622 1.00 35.06 298 LEU A CA 1
ATOM 2297 C C . LEU A 1 298 ? -9.252 -26.240 20.875 1.00 35.06 298 LEU A C 1
ATOM 2299 O O . LEU A 1 298 ? -8.865 -27.400 20.797 1.00 35.06 298 LEU A O 1
ATOM 2303 N N . PHE A 1 299 ? -9.689 -25.687 22.008 1.00 44.19 299 PHE A N 1
ATOM 2304 C CA . PHE A 1 299 ? -9.679 -26.346 23.315 1.00 44.19 299 PHE A CA 1
ATOM 2305 C C . PHE A 1 299 ? -11.064 -26.392 23.984 1.00 44.19 299 PHE A C 1
ATOM 2307 O O . PHE A 1 299 ? -11.142 -26.607 25.192 1.00 44.19 299 PHE A O 1
ATOM 2314 N N . GLY A 1 300 ? -12.139 -26.156 23.228 1.00 36.09 300 GLY A N 1
ATOM 2315 C CA . GLY A 1 300 ? -13.524 -26.137 23.708 1.00 36.09 300 GLY A CA 1
ATOM 2316 C C . GLY A 1 300 ? -14.447 -26.957 22.829 1.00 36.09 300 GLY A C 1
ATOM 2317 O O . GLY A 1 300 ? -14.149 -27.068 21.618 1.00 36.09 300 GLY A O 1
#

pLDDT: mean 83.55, std 15.58, range [32.84, 96.25]

Foldseek 3Di:
DDKDKDFDDDPVVVVVVVVVVCVVPPPDDPVQWWKFKDWQDDDVVVRITIMDIDIDGQVVQVVVCVVCVVVVHHDAFADDLLLLLLLLCPVLDDQAQAKEKEWAQAAQWIKIWIDGRRRGTDDIDTLGGHNVQLLVLCCVPVVDDSVVSVLLQLCQPDPPPPPDPNPPVDDPDDPDDNVNSNVSNLVVLVVVLVSVVVVQVVVVVPHPRHQAYEYFYPCLSRVSSQVSNCVSVVNRYDYHPLRQCVVPDDPPPDDSVVCSVCVSHCSSVNSVVSPGPGTTPRPPHDPDDDPVRVVVVVVD

Nearest PDB structures (foldseek):
  3jc8-assembly1_Ma  TM=8.489E-01  e=9.459E-15  Myxococcus xanthus DK 1622
  2ych-assembly1_A  TM=8.568E-01  e=3.024E-14  Thermus thermophilus HB27
  6cz1-assembly2_B  TM=6.048E-01  e=1.562E-07  Homo sapiens
  4mo4-assembly1_A  TM=4.204E-01  e=7.667E-06  Pseudomonas aeruginosa
  4ehu-assembly1_A  TM=4.469E-01  e=6.211E-05  Clostridioides difficile

Solvent-accessible surface area (backbone atoms only — not comparable to full-atom values): 16692 Å² total; per-residue (Å²): 112,50,82,42,81,42,69,59,70,54,74,70,59,43,61,56,49,49,54,57,54,43,64,77,72,42,98,58,61,71,88,56,39,28,48,22,55,37,78,77,46,78,39,74,95,75,46,27,27,33,34,43,38,39,68,42,52,35,68,63,56,49,52,56,49,46,56,38,41,75,72,74,44,82,60,54,81,47,65,50,59,66,34,10,31,47,30,28,47,66,72,54,39,78,79,43,87,47,15,36,29,40,37,38,28,27,44,79,37,21,34,39,32,31,20,34,51,84,49,53,84,73,46,71,47,79,62,49,67,18,52,44,57,46,28,52,49,36,22,71,77,68,71,37,53,67,69,56,19,46,52,52,54,62,53,37,72,57,64,96,79,62,91,51,87,81,63,74,81,72,68,94,78,69,94,73,55,68,69,59,54,48,50,54,48,51,56,47,40,49,55,49,45,52,40,49,49,54,53,49,51,58,44,39,76,79,45,59,61,69,62,34,30,33,33,21,22,67,40,44,74,23,50,46,48,43,54,50,39,16,60,77,47,78,61,30,36,36,72,46,73,71,50,62,63,76,92,58,85,68,55,93,93,54,58,67,76,54,49,56,73,41,43,46,66,39,36,42,66,56,0,64,74,52,74,35,63,41,42,42,64,51,89,90,42,60,88,76,65,62,75,76,49,55,59,49,64,77,77,99

Sequence (300 aa):
MAWLTVPEMTEVELAEQIRWEAEQHLAHDLRSVTLGYHVVARRPAEGQMDVVLVAVERDRAARYVEVVRQAGLRPTRCVLDTTALWAWYQQAAPAPERPTAIADLGAAKVSVSACGAAGTLQYWRVAGRGGEAITERLCEQLGLSRDEAEQRKQACGAPAASGGNYRTGYRAQGPVDDARVERVVEEATEELAQTLRRSISFINEVQEPVERVWITGGSERLPRVTRHLHRAFEGKAEPWPRFPMDGLDAGPGIDPAQLGRWSCRLGVALGLCCDPRPSLEVPGLGTRRGLGGWLRSLFG

Mean predicted aligned error: 8.38 Å